Protein AF-0000000082402291 (afdb_homodimer)

Secondary structure (DSSP, 8-state):
----------EEEE---GGGHHHHHHHHT-HHHHTTSSSPPP-SHHHHHHHIIIIITTSSSEEEEEETTEEEEEEEEEE--GGGTTEEEEEEEE-GGGTTTTHHHHHHHHHHHHHHHH-TT--EEEEEEETT-HHHHHHHHHTTPEEEEEEEEEEEETTEEEEEEEEEEE------/----------EEEE---GGGHHHHHHHHT-HHHHTTSSSPPP-SHHHHHHHIIIIITTSSSEEEEEETTEEEEEEEEEE--GGGTTEEEEEEEE-GGGTTTTHHHHHHHHHHHHHHHH-TT--EEEEEEETT-HHHHHHHHHTTPEEEEEEEEEEEETTEEEEEEEEEEE------

Nearest PDB structures (foldseek):
  5jtf-assembly1_B  TM=7.195E-01  e=1.108E-10  Pseudomonas putida KT2440
  2vi7-assembly2_C  TM=7.851E-01  e=1.497E-09  Pseudomonas aeruginosa
  5wph-assembly1_A  TM=6.638E-01  e=1.500E-10  Pseudomonas putida KT2440
  5t7e-assembly1_C-2  TM=6.593E-01  e=5.349E-10  Streptomyces hygroscopicus
  3dr8-assembly1_B  TM=7.066E-01  e=3.096E-09  unclassified

InterPro domains:
  IPR000182 GNAT domain [PF13302] (12-146)
  IPR000182 GNAT domain [PS51186] (11-168)
  IPR016181 Acyl-CoA N-acyltransferase [SSF55729] (10-169)

pLDDT: mean 91.11, std 13.96, range [20.31, 98.56]

Structure (mmCIF, N/CA/C/O backbone):
data_AF-0000000082402291-model_v1
#
loop_
_entity.id
_entity.type
_entity.pdbx_description
1 polymer 'N-acetyltransferase domain-containing protein'
#
loop_
_atom_site.group_PDB
_atom_site.id
_atom_site.type_symbol
_atom_site.label_atom_id
_atom_site.label_alt_id
_atom_site.label_comp_id
_atom_site.label_asym_id
_atom_site.label_entity_id
_atom_site.label_seq_id
_atom_site.pdbx_PDB_ins_code
_atom_site.Cartn_x
_atom_site.Cartn_y
_atom_site.Cartn_z
_atom_site.occupancy
_atom_site.B_iso_or_equiv
_atom_site.auth_seq_id
_atom_site.auth_comp_id
_atom_site.auth_asym_id
_atom_site.auth_atom_id
_atom_site.pdbx_PDB_model_num
ATOM 1 N N . MET A 1 1 ? -13.695 -22.203 -38.75 1 35.5 1 MET A N 1
ATOM 2 C CA . MET A 1 1 ? -13.875 -23.094 -37.594 1 35.5 1 MET A CA 1
ATOM 3 C C . MET A 1 1 ? -13.555 -22.375 -36.312 1 35.5 1 MET A C 1
ATOM 5 O O . MET A 1 1 ? -12.43 -21.922 -36.094 1 35.5 1 MET A O 1
ATOM 9 N N . GLU A 1 2 ? -14.367 -21.562 -35.656 1 34.94 2 GLU A N 1
ATOM 10 C CA . GLU A 1 2 ? -14.211 -20.641 -34.531 1 34.94 2 GLU A CA 1
ATOM 11 C C . GLU A 1 2 ? -13.633 -21.375 -33.312 1 34.94 2 GLU A C 1
ATOM 13 O O . GLU A 1 2 ? -14.156 -22.391 -32.875 1 34.94 2 GLU A O 1
ATOM 18 N N . GLU A 1 3 ? -12.336 -21.547 -33.281 1 40.62 3 GLU A N 1
ATOM 19 C CA . GLU A 1 3 ? -11.672 -22.344 -32.25 1 40.62 3 GLU A CA 1
ATOM 20 C C . GLU A 1 3 ? -12.367 -22.219 -30.922 1 40.62 3 GLU A C 1
ATOM 22 O O . GLU A 1 3 ? -12.734 -21.109 -30.5 1 40.62 3 GLU A O 1
ATOM 27 N N . GLU A 1 4 ? -13.234 -23.047 -30.594 1 44.19 4 GLU A N 1
ATOM 28 C CA . GLU A 1 4 ? -13.961 -23.141 -29.328 1 44.19 4 GLU A CA 1
ATOM 29 C C . GLU A 1 4 ? -13.07 -22.766 -28.156 1 44.19 4 GLU A C 1
ATOM 31 O O . GLU A 1 4 ? -11.938 -23.234 -28.047 1 44.19 4 GLU A O 1
ATOM 36 N N . PRO A 1 5 ? -13.203 -21.547 -27.594 1 49.78 5 PRO A N 1
ATOM 37 C CA . PRO A 1 5 ? -12.352 -21.172 -26.469 1 49.78 5 PRO A CA 1
ATOM 38 C C . PRO A 1 5 ? -12.102 -22.328 -25.5 1 49.78 5 PRO A C 1
ATOM 40 O O . PRO A 1 5 ? -12.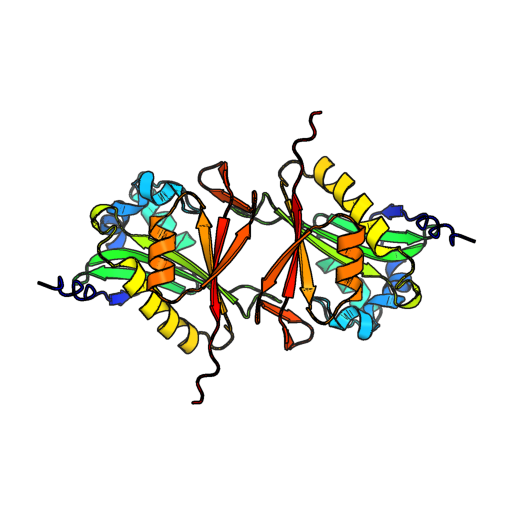93 -23.234 -25.391 1 49.78 5 PRO A O 1
ATOM 43 N N . ASN A 1 6 ? -10.961 -22.953 -25.469 1 53.53 6 ASN A N 1
ATOM 44 C CA . ASN A 1 6 ? -10.586 -24.016 -24.531 1 53.53 6 ASN A CA 1
ATOM 45 C C . ASN A 1 6 ? -11.297 -23.859 -23.203 1 53.53 6 ASN A C 1
ATOM 47 O O . ASN A 1 6 ? -11.383 -22.766 -22.656 1 53.53 6 ASN A O 1
ATOM 51 N N . PRO A 1 7 ? -12.234 -24.781 -22.906 1 59.44 7 PRO A N 1
ATOM 52 C CA . PRO A 1 7 ? -12.93 -24.719 -21.609 1 59.44 7 PRO A CA 1
ATOM 53 C C . PRO A 1 7 ? -11.984 -24.422 -20.453 1 59.44 7 PRO A C 1
ATOM 55 O O . PRO A 1 7 ? -10.812 -24.781 -20.5 1 59.44 7 PRO A O 1
ATOM 58 N N . PRO A 1 8 ? -12.344 -23.516 -19.578 1 64.94 8 PRO A N 1
ATOM 59 C CA . PRO A 1 8 ? -11.5 -23.234 -18.422 1 64.94 8 PRO A CA 1
ATOM 60 C C . PRO A 1 8 ? -11.133 -24.484 -17.625 1 64.94 8 PRO A C 1
ATOM 62 O O . PRO A 1 8 ? -11.93 -25.438 -17.562 1 64.94 8 PRO A O 1
ATOM 65 N N . PRO A 1 9 ? -9.805 -24.688 -17.406 1 75.75 9 PRO A N 1
ATOM 66 C CA . PRO A 1 9 ? -9.375 -25.844 -16.625 1 75.75 9 PRO A CA 1
ATOM 67 C C . PRO A 1 9 ? -10.164 -26 -15.32 1 75.75 9 PRO A C 1
ATOM 69 O O . PRO A 1 9 ? -10.609 -25.016 -14.742 1 75.75 9 PRO A O 1
ATOM 72 N N . SER A 1 10 ? -10.547 -27.188 -14.992 1 89.44 10 SER A N 1
ATOM 73 C CA . SER A 1 10 ? -11.211 -27.484 -13.727 1 89.44 10 SER A CA 1
ATOM 74 C C . SER A 1 10 ? -10.242 -27.391 -12.555 1 89.44 10 SER A C 1
ATOM 76 O O . SER A 1 10 ? -9.5 -28.328 -12.281 1 89.44 10 SER A O 1
ATOM 78 N N . ILE A 1 11 ? -10.211 -26.234 -11.977 1 93.88 11 ILE A N 1
ATOM 79 C CA . ILE A 1 11 ? -9.281 -26.047 -10.867 1 93.88 11 ILE A CA 1
ATOM 80 C C . ILE A 1 11 ? -10.047 -26.016 -9.547 1 93.88 11 ILE A C 1
ATOM 82 O O . ILE A 1 11 ? -11.266 -25.844 -9.539 1 93.88 11 ILE A O 1
ATOM 86 N N . SER A 1 12 ? -9.398 -26.344 -8.477 1 97.06 12 SER A N 1
ATOM 87 C CA . SER A 1 12 ? -9.906 -26.172 -7.125 1 97.06 12 SER A CA 1
ATOM 88 C C . SER A 1 12 ? -8.906 -25.438 -6.246 1 97.06 12 SER A C 1
ATOM 90 O O . SER A 1 12 ? -7.715 -25.406 -6.547 1 97.06 12 SER A O 1
ATOM 92 N N . LEU A 1 13 ? -9.422 -24.797 -5.254 1 97.62 13 LEU A N 1
ATOM 93 C CA . LEU A 1 13 ? -8.609 -24.078 -4.281 1 97.62 13 LEU A CA 1
ATOM 94 C C . LEU A 1 13 ? -8.734 -24.703 -2.895 1 97.62 13 LEU A C 1
ATOM 96 O O . LEU A 1 13 ? -9.852 -24.984 -2.438 1 97.62 13 LEU A O 1
ATOM 100 N N . ARG A 1 14 ? -7.641 -24.906 -2.277 1 97.5 14 ARG A N 1
ATOM 101 C CA . ARG A 1 14 ? -7.664 -25.422 -0.912 1 97.5 14 ARG A CA 1
ATOM 102 C C . ARG A 1 14 ? -6.449 -24.938 -0.125 1 97.5 14 ARG A C 1
ATOM 104 O O . ARG A 1 14 ? -5.5 -24.406 -0.703 1 97.5 14 ARG A O 1
ATOM 111 N N . ARG A 1 15 ? -6.527 -25.156 1.188 1 97.25 15 ARG A N 1
ATOM 112 C CA . ARG A 1 15 ? -5.379 -24.812 2.023 1 97.25 15 ARG A CA 1
ATOM 113 C C . ARG A 1 15 ? -4.207 -25.75 1.748 1 97.25 15 ARG A C 1
ATOM 115 O O . ARG A 1 15 ? -4.402 -26.906 1.35 1 97.25 15 ARG A O 1
ATOM 122 N N . PHE A 1 16 ? -3.023 -25.234 1.962 1 98.19 16 PHE A N 1
ATOM 123 C CA . PHE A 1 16 ? -1.83 -26.062 1.832 1 98.19 16 PHE A CA 1
ATOM 124 C C . PHE A 1 16 ? -1.701 -27.016 3.014 1 98.19 16 PHE A C 1
ATOM 126 O O . PHE A 1 16 ? -2.172 -26.719 4.113 1 98.19 16 PHE A O 1
ATOM 133 N N . GLU A 1 17 ? -1.125 -28.109 2.752 1 97.31 17 GLU A N 1
ATOM 134 C CA . GLU A 1 17 ? -0.707 -29.062 3.77 1 97.31 17 GLU A CA 1
ATOM 135 C C . GLU A 1 17 ? 0.794 -29.328 3.695 1 97.31 17 GLU A C 1
ATOM 137 O O . GLU A 1 17 ? 1.436 -29.016 2.689 1 97.31 17 GLU A O 1
ATOM 142 N N . LEU A 1 18 ? 1.325 -29.891 4.777 1 96.5 18 LEU A N 1
ATOM 143 C CA . LEU A 1 18 ? 2.754 -30.172 4.816 1 96.5 18 LEU A CA 1
ATOM 144 C C . LEU A 1 18 ? 3.152 -31.109 3.678 1 96.5 18 LEU A C 1
ATOM 146 O O . LEU A 1 18 ? 4.254 -30.984 3.131 1 96.5 18 LEU A O 1
ATOM 150 N N . SER A 1 19 ? 2.268 -31.938 3.279 1 96.31 19 SER A N 1
ATOM 151 C CA . SER A 1 19 ? 2.551 -32.938 2.248 1 96.31 19 SER A CA 1
ATOM 152 C C . SER A 1 19 ? 2.66 -32.281 0.871 1 96.31 19 SER A C 1
ATOM 154 O O . SER A 1 19 ? 3.117 -32.906 -0.084 1 96.31 19 SER A O 1
ATOM 156 N N . ASP A 1 20 ? 2.338 -31 0.73 1 97.69 20 ASP A N 1
ATOM 157 C CA . ASP A 1 20 ? 2.336 -30.312 -0.559 1 97.69 20 ASP A CA 1
ATOM 158 C C . ASP A 1 20 ? 3.73 -29.797 -0.912 1 97.69 20 ASP A C 1
ATOM 160 O O . ASP A 1 20 ? 3.949 -29.297 -2.014 1 97.69 20 ASP A O 1
ATOM 164 N N . VAL A 1 21 ? 4.691 -29.969 0.001 1 97.06 21 VAL A N 1
ATOM 165 C CA . VAL A 1 21 ? 5.988 -29.312 -0.122 1 97.06 21 VAL A CA 1
ATOM 166 C C . VAL A 1 21 ? 6.691 -29.797 -1.392 1 97.06 21 VAL A C 1
ATOM 168 O O . VAL A 1 21 ? 7.312 -29 -2.102 1 97.06 21 VAL A O 1
ATOM 171 N N . ASP A 1 22 ? 6.594 -31.047 -1.721 1 96.31 22 ASP A N 1
ATOM 172 C CA . ASP A 1 22 ? 7.277 -31.578 -2.9 1 96.31 22 ASP A CA 1
ATOM 173 C C . ASP A 1 22 ? 6.668 -31.016 -4.184 1 96.31 22 ASP A C 1
ATOM 175 O O . ASP A 1 22 ? 7.391 -30.656 -5.117 1 96.31 22 ASP A O 1
ATOM 179 N N . ASP A 1 23 ? 5.371 -30.969 -4.246 1 96.69 23 ASP A N 1
ATOM 180 C CA . ASP A 1 23 ? 4.699 -30.391 -5.406 1 96.69 23 ASP A CA 1
ATOM 181 C C . ASP A 1 23 ? 5.039 -28.906 -5.551 1 96.69 23 ASP A C 1
ATOM 183 O O . ASP A 1 23 ? 5.238 -28.422 -6.66 1 96.69 23 ASP A O 1
ATOM 187 N N . MET A 1 24 ? 5.145 -28.234 -4.445 1 96.81 24 MET A N 1
ATOM 188 C CA . MET A 1 24 ? 5.43 -26.797 -4.426 1 96.81 24 MET A CA 1
ATOM 189 C C . MET A 1 24 ? 6.785 -26.516 -5.059 1 96.81 24 MET A C 1
ATOM 191 O O . MET A 1 24 ? 6.984 -25.438 -5.645 1 96.81 24 MET A O 1
ATOM 195 N N . MET A 1 25 ? 7.688 -27.453 -4.941 1 96.94 25 MET A N 1
ATOM 196 C CA . MET A 1 25 ? 9.047 -27.234 -5.418 1 96.94 25 MET A CA 1
ATOM 197 C C . MET A 1 25 ? 9.062 -26.953 -6.918 1 96.94 25 MET A C 1
ATOM 199 O O . MET A 1 25 ? 9.977 -26.297 -7.426 1 96.94 25 MET A O 1
ATOM 203 N N . GLU A 1 26 ? 8.062 -27.422 -7.602 1 96.06 26 GLU A N 1
ATOM 204 C CA . GLU A 1 26 ? 7.992 -27.25 -9.047 1 96.06 26 GLU A CA 1
ATOM 205 C C . GLU A 1 26 ? 8.008 -25.766 -9.422 1 96.06 26 GLU A C 1
ATOM 207 O O . GLU A 1 26 ? 8.594 -25.391 -10.445 1 96.06 26 GLU A O 1
ATOM 212 N N . TRP A 1 27 ? 7.441 -24.938 -8.594 1 96.75 27 TRP A N 1
ATOM 213 C CA . TRP A 1 27 ? 7.414 -23.531 -9 1 96.75 27 TRP A CA 1
ATOM 214 C C . TRP A 1 27 ? 8.273 -22.688 -8.07 1 96.75 27 TRP A C 1
ATOM 216 O O . TRP A 1 27 ? 8.859 -21.688 -8.492 1 96.75 27 TRP A O 1
ATOM 226 N N . VAL A 1 28 ? 8.469 -23.031 -6.781 1 96.56 28 VAL A N 1
ATOM 227 C CA . VAL A 1 28 ? 9.18 -22.156 -5.852 1 96.56 28 VAL A CA 1
ATOM 228 C C . VAL A 1 28 ? 10.68 -22.188 -6.152 1 96.56 28 VAL A C 1
ATOM 230 O O . VAL A 1 28 ? 11.414 -21.266 -5.801 1 96.56 28 VAL A O 1
ATOM 233 N N . SER A 1 29 ? 11.117 -23.281 -6.852 1 96.19 29 SER A N 1
ATOM 234 C CA . SER A 1 29 ? 12.539 -23.422 -7.16 1 96.19 29 SER A CA 1
ATOM 235 C C . SER A 1 29 ? 12.852 -22.906 -8.562 1 96.19 29 SER A C 1
ATOM 237 O O . SER A 1 29 ? 14 -22.938 -9 1 96.19 29 SER A O 1
ATOM 239 N N . ASP A 1 30 ? 11.922 -22.453 -9.289 1 96.25 30 ASP A N 1
ATOM 240 C CA . ASP A 1 30 ? 12.094 -21.938 -10.641 1 96.25 30 ASP A CA 1
ATOM 241 C C . ASP A 1 30 ? 12.289 -20.422 -10.633 1 96.25 30 ASP A C 1
ATOM 243 O O . ASP A 1 30 ? 11.344 -19.672 -10.375 1 96.25 30 ASP A O 1
ATOM 247 N N . ALA A 1 31 ? 13.422 -19.969 -11.023 1 95.12 31 ALA A N 1
ATOM 248 C CA . ALA A 1 31 ? 13.781 -18.562 -10.992 1 95.12 31 ALA A CA 1
ATOM 249 C C . ALA A 1 31 ? 12.93 -17.766 -11.977 1 95.12 31 ALA A C 1
ATOM 251 O O . ALA A 1 31 ? 12.75 -16.547 -11.812 1 95.12 31 ALA A O 1
ATOM 252 N N . ARG A 1 32 ? 12.422 -18.375 -12.945 1 94.06 32 ARG A N 1
ATOM 253 C CA . ARG A 1 32 ? 11.555 -17.688 -13.898 1 94.06 32 ARG A CA 1
ATOM 254 C C . ARG A 1 32 ? 10.211 -17.344 -13.266 1 94.06 32 ARG A C 1
ATOM 256 O O . ARG A 1 32 ? 9.562 -16.375 -13.664 1 94.06 32 ARG A O 1
ATOM 263 N N . VAL A 1 33 ? 9.812 -18.172 -12.312 1 93.75 33 VAL A N 1
ATOM 264 C CA . VAL A 1 33 ? 8.57 -17.906 -11.594 1 93.75 33 VAL A CA 1
ATOM 265 C C . VAL A 1 33 ? 8.812 -16.828 -10.531 1 93.75 33 VAL A C 1
ATOM 267 O O . VAL A 1 33 ? 8.062 -15.859 -10.438 1 93.75 33 VAL A O 1
ATOM 270 N N . SER A 1 34 ? 9.906 -16.938 -9.773 1 93.69 34 SER A N 1
ATOM 271 C CA . SER A 1 34 ? 10.172 -16.047 -8.641 1 93.69 34 SER A CA 1
ATOM 272 C C . SER A 1 34 ? 10.633 -14.672 -9.102 1 93.69 34 SER A C 1
ATOM 274 O O . SER A 1 34 ? 10.625 -13.719 -8.328 1 93.69 34 SER A O 1
ATOM 276 N N . ARG A 1 35 ? 10.992 -14.508 -10.375 1 92.12 35 ARG A N 1
ATOM 277 C CA . ARG A 1 35 ? 11.5 -13.258 -10.938 1 92.12 35 ARG A CA 1
ATOM 278 C C . ARG A 1 35 ? 10.531 -12.102 -10.672 1 92.12 35 ARG A C 1
ATOM 280 O O . ARG A 1 35 ? 10.961 -10.977 -10.414 1 92.12 35 ARG A O 1
ATOM 287 N N . PHE A 1 36 ? 9.273 -12.406 -10.68 1 90.25 36 PHE A N 1
ATOM 288 C CA . PHE A 1 36 ? 8.273 -11.352 -10.539 1 90.25 36 PHE A CA 1
ATOM 289 C C . PHE A 1 36 ? 7.52 -11.484 -9.227 1 90.25 36 PHE A C 1
ATOM 291 O O . PHE A 1 36 ? 6.43 -10.938 -9.07 1 90.25 36 PHE A O 1
ATOM 298 N N . MET A 1 37 ? 8.109 -12.219 -8.359 1 92.25 37 MET A N 1
ATOM 299 C CA . MET A 1 37 ? 7.504 -12.414 -7.043 1 92.25 37 MET A CA 1
ATOM 300 C C . MET A 1 37 ? 8.266 -11.633 -5.977 1 92.25 37 MET A C 1
ATOM 302 O O . MET A 1 37 ? 9.383 -11.164 -6.223 1 92.25 37 MET A O 1
ATOM 306 N N . THR A 1 38 ? 7.66 -11.492 -4.828 1 91.06 38 THR A N 1
ATOM 307 C CA . THR A 1 38 ? 8.289 -10.773 -3.725 1 91.06 38 THR A CA 1
ATOM 308 C C . THR A 1 38 ? 9.172 -11.711 -2.906 1 91.06 38 THR A C 1
ATOM 310 O O . THR A 1 38 ? 9.898 -11.266 -2.01 1 91.06 38 THR A O 1
ATOM 313 N N . TRP A 1 39 ? 9.133 -13.031 -3.158 1 90.94 39 TRP A N 1
ATOM 314 C CA . TRP A 1 39 ? 9.992 -14.008 -2.496 1 90.94 39 TRP A CA 1
ATOM 315 C C . TRP A 1 39 ? 11.125 -14.453 -3.418 1 90.94 39 TRP A C 1
ATOM 317 O O . TRP A 1 39 ? 11.008 -14.367 -4.641 1 90.94 39 TRP A O 1
ATOM 327 N N . GLU A 1 40 ? 12.102 -14.938 -2.791 1 91.62 40 GLU A N 1
ATOM 328 C CA . GLU A 1 40 ? 13.258 -15.422 -3.539 1 91.62 40 GLU A CA 1
ATOM 329 C C . GLU A 1 40 ? 13.117 -16.891 -3.893 1 91.62 40 GLU A C 1
ATOM 331 O O . GLU A 1 40 ? 12.344 -17.625 -3.26 1 91.62 40 GLU A O 1
ATOM 336 N N . THR A 1 41 ? 13.922 -17.219 -4.883 1 95.62 41 THR A N 1
ATOM 337 C CA . THR A 1 41 ? 13.922 -18.625 -5.301 1 95.62 41 THR A CA 1
ATOM 338 C C . THR A 1 41 ? 14.359 -19.531 -4.156 1 95.62 41 THR A C 1
ATOM 340 O O . THR A 1 41 ? 15.328 -19.234 -3.453 1 95.62 41 THR A O 1
ATOM 343 N N . ILE A 1 42 ? 13.602 -20.562 -3.99 1 95.44 42 ILE A N 1
ATOM 344 C CA . ILE A 1 42 ? 13.883 -21.531 -2.939 1 95.44 42 ILE A CA 1
ATOM 345 C C . ILE A 1 42 ? 14.594 -22.734 -3.533 1 95.44 42 ILE A C 1
ATOM 347 O O . ILE A 1 42 ? 14.102 -23.344 -4.488 1 95.44 42 ILE A O 1
ATOM 351 N N . HIS A 1 43 ? 15.641 -23.125 -2.918 1 94.69 43 HIS A N 1
ATOM 352 C CA . HIS A 1 43 ? 16.484 -24.109 -3.592 1 94.69 43 HIS A CA 1
ATOM 353 C C . HIS A 1 43 ? 16.5 -25.438 -2.844 1 94.69 43 HIS A C 1
ATOM 355 O O . HIS A 1 43 ? 17.141 -26.391 -3.281 1 94.69 43 HIS A O 1
ATOM 361 N N . SER A 1 44 ? 15.859 -25.547 -1.692 1 96.94 44 SER A N 1
ATOM 362 C CA . SER A 1 44 ? 15.859 -26.797 -0.946 1 96.94 44 SER A CA 1
ATOM 363 C C . SER A 1 44 ? 14.477 -27.094 -0.374 1 96.94 44 SER A C 1
ATOM 365 O O . SER A 1 44 ? 13.68 -26.172 -0.147 1 96.94 44 SER A O 1
ATOM 367 N N . ARG A 1 45 ? 14.305 -28.328 -0.127 1 96.31 45 ARG A N 1
ATOM 368 C CA . ARG A 1 45 ? 13.047 -28.766 0.479 1 96.31 45 ARG A CA 1
ATOM 369 C C . ARG A 1 45 ? 12.891 -28.188 1.881 1 96.31 45 ARG A C 1
ATOM 371 O O . ARG A 1 45 ? 11.781 -27.828 2.281 1 96.31 45 ARG A O 1
ATOM 378 N N . GLU A 1 46 ? 13.938 -28.109 2.574 1 96.88 46 GLU A N 1
ATOM 379 C CA . GLU A 1 46 ? 13.93 -27.562 3.928 1 96.88 46 GLU A CA 1
ATOM 380 C C . GLU A 1 46 ? 13.5 -26.094 3.924 1 96.88 46 GLU A C 1
ATOM 382 O O . GLU A 1 46 ? 12.703 -25.688 4.762 1 96.88 46 GLU A O 1
ATOM 387 N N . GLU A 1 47 ? 14.008 -25.422 2.996 1 96.75 47 GLU A N 1
ATOM 388 C CA . GLU A 1 47 ? 13.633 -24.016 2.857 1 96.75 47 GLU A CA 1
ATOM 389 C C . GLU A 1 47 ? 12.156 -23.875 2.486 1 96.75 47 GLU A C 1
ATOM 391 O O . GLU A 1 47 ? 11.477 -22.969 2.963 1 96.75 47 GLU A O 1
ATOM 396 N N . ALA A 1 48 ? 11.727 -24.75 1.688 1 96.81 48 ALA A N 1
ATOM 397 C CA . ALA A 1 48 ? 10.328 -24.75 1.284 1 96.81 48 ALA A CA 1
ATOM 398 C C . ALA A 1 48 ? 9.414 -25.047 2.471 1 96.81 48 ALA A C 1
ATOM 400 O O . ALA A 1 48 ? 8.367 -24.406 2.627 1 96.81 48 ALA A O 1
ATOM 401 N N . LEU A 1 49 ? 9.836 -25.984 3.262 1 96.94 49 LEU A N 1
ATOM 402 C CA . LEU A 1 49 ? 9.078 -26.312 4.465 1 96.94 49 LEU A CA 1
ATOM 403 C C . LEU A 1 49 ? 9.023 -25.125 5.414 1 96.94 49 LEU A C 1
ATOM 405 O O . LEU A 1 49 ? 7.973 -24.812 5.98 1 96.94 49 LEU A O 1
ATOM 409 N N . ASP A 1 50 ? 10.094 -24.516 5.547 1 96.5 50 ASP A N 1
ATOM 410 C CA . ASP A 1 50 ? 10.156 -23.328 6.387 1 96.5 50 ASP A CA 1
ATOM 411 C C . ASP A 1 50 ? 9.219 -22.234 5.863 1 96.5 50 ASP A C 1
ATOM 413 O O . ASP A 1 50 ? 8.531 -21.578 6.641 1 96.5 50 ASP A O 1
ATOM 417 N N . TYR A 1 51 ? 9.25 -22.062 4.613 1 96.25 51 TYR A N 1
ATOM 418 C CA . TYR A 1 51 ? 8.375 -21.078 3.988 1 96.25 51 TYR A CA 1
ATOM 419 C C . TYR A 1 51 ? 6.91 -21.406 4.246 1 96.25 51 TYR A C 1
ATOM 421 O O . TYR A 1 51 ? 6.117 -20.516 4.562 1 96.25 51 TYR A O 1
ATOM 429 N N . LEU A 1 52 ? 6.582 -22.641 4.121 1 96.81 52 LEU A N 1
ATOM 430 C CA . LEU A 1 52 ? 5.227 -23.109 4.387 1 96.81 52 LEU A CA 1
ATOM 431 C C . LEU A 1 52 ? 4.805 -22.781 5.812 1 96.81 52 LEU A C 1
ATOM 433 O O . LEU A 1 52 ? 3.74 -22.188 6.023 1 96.81 52 LEU A O 1
ATOM 437 N N . VAL A 1 53 ? 5.637 -23 6.719 1 96.44 53 VAL A N 1
ATOM 438 C CA . VAL A 1 53 ? 5.309 -22.906 8.133 1 96.44 53 VAL A CA 1
ATOM 439 C C . VAL A 1 53 ? 5.332 -21.438 8.578 1 96.44 53 VAL A C 1
ATOM 441 O O . VAL A 1 53 ? 4.488 -21.016 9.367 1 96.44 53 VAL A O 1
ATOM 444 N N . THR A 1 54 ? 6.238 -20.672 8.008 1 96.25 54 THR A N 1
ATOM 445 C CA . THR A 1 54 ? 6.453 -19.328 8.539 1 96.25 54 THR A CA 1
ATOM 446 C C . THR A 1 54 ? 5.68 -18.297 7.73 1 96.25 54 THR A C 1
ATOM 448 O O . THR A 1 54 ? 5.418 -17.188 8.211 1 96.25 54 THR A O 1
ATOM 451 N N . THR A 1 55 ? 5.332 -18.656 6.559 1 95.94 55 THR A N 1
ATOM 452 C CA . THR A 1 55 ? 4.742 -17.641 5.688 1 95.94 55 THR A CA 1
ATOM 453 C C . THR A 1 55 ? 3.342 -18.062 5.246 1 95.94 55 THR A C 1
ATOM 455 O O . THR A 1 55 ? 2.377 -17.312 5.438 1 95.94 55 THR A O 1
ATOM 458 N N . ILE A 1 56 ? 3.191 -19.266 4.754 1 97.19 56 ILE A N 1
ATOM 459 C CA . ILE A 1 56 ? 1.934 -19.688 4.145 1 97.19 56 ILE A CA 1
ATOM 460 C C . ILE A 1 56 ? 0.906 -19.984 5.234 1 97.19 56 ILE A C 1
ATOM 462 O O . ILE A 1 56 ? -0.208 -19.453 5.207 1 97.19 56 ILE A O 1
ATOM 466 N N . PHE A 1 57 ? 1.245 -20.734 6.215 1 97.38 57 PHE A N 1
ATOM 467 C CA . PHE A 1 57 ? 0.295 -21.172 7.23 1 97.38 57 PHE A CA 1
ATOM 468 C C . PHE A 1 57 ? -0.215 -19.984 8.039 1 97.38 57 PHE A C 1
ATOM 470 O O . PHE A 1 57 ? -1.412 -19.891 8.312 1 97.38 57 PHE A O 1
ATOM 477 N N . PRO A 1 58 ? 0.635 -19.062 8.391 1 97.19 58 PRO A N 1
ATOM 478 C CA . PRO A 1 58 ? 0.134 -17.922 9.164 1 97.19 58 PRO A CA 1
ATOM 479 C C . PRO A 1 58 ? -0.588 -16.891 8.305 1 97.19 58 PRO A C 1
ATOM 481 O O . PRO A 1 58 ? -1.234 -15.984 8.836 1 97.19 58 PRO A O 1
ATOM 484 N N . HIS A 1 59 ? -0.471 -17 7.051 1 96.5 59 HIS A N 1
ATOM 485 C CA . HIS A 1 59 ? -1.096 -16.031 6.156 1 96.5 59 HIS A CA 1
ATOM 486 C C . HIS A 1 59 ? -2.615 -16.078 6.266 1 96.5 59 HIS A C 1
ATOM 488 O O . HIS A 1 59 ? -3.203 -17.172 6.332 1 96.5 59 HIS A O 1
ATOM 494 N N . PRO A 1 60 ? -3.273 -14.984 6.254 1 94.62 60 PRO A N 1
ATOM 495 C CA . PRO A 1 60 ? -4.719 -14.969 6.488 1 94.62 60 PRO A CA 1
ATOM 496 C C . PRO A 1 60 ? -5.508 -15.641 5.367 1 94.62 60 PRO A C 1
ATOM 498 O O . PRO A 1 60 ? -6.594 -16.172 5.602 1 94.62 60 PRO A O 1
ATOM 501 N N . TRP A 1 61 ? -5.02 -15.617 4.16 1 97.56 61 TRP A N 1
ATOM 502 C CA . TRP A 1 61 ? -5.719 -16.219 3.027 1 97.56 61 TRP A CA 1
ATOM 503 C C . TRP A 1 61 ? -4.73 -16.672 1.957 1 97.56 61 TRP A C 1
ATOM 505 O O . TRP A 1 61 ? -4.355 -15.891 1.081 1 97.56 61 TRP A O 1
ATOM 515 N N . TYR A 1 62 ? -4.309 -17.859 2.01 1 98.19 62 TYR A N 1
ATOM 516 C CA . TYR A 1 62 ? -3.346 -18.5 1.115 1 98.19 62 TYR A CA 1
ATOM 517 C C . TYR A 1 62 ? -3.828 -19.875 0.688 1 98.19 62 TYR A C 1
ATOM 519 O O . TYR A 1 62 ? -4.074 -20.734 1.531 1 98.19 62 TYR A O 1
ATOM 527 N N . ARG A 1 63 ? -3.951 -20.062 -0.663 1 98.19 63 ARG A N 1
ATOM 528 C CA . ARG A 1 63 ? -4.52 -21.328 -1.142 1 98.19 63 ARG A CA 1
ATOM 529 C C . ARG A 1 63 ? -3.645 -21.938 -2.23 1 98.19 63 ARG A C 1
ATOM 531 O O . ARG A 1 63 ? -2.982 -21.219 -2.982 1 98.19 63 ARG A O 1
ATOM 538 N N . ALA A 1 64 ? -3.711 -23.234 -2.289 1 98.56 64 ALA A N 1
ATOM 539 C CA . ALA A 1 64 ? -3.131 -23.969 -3.4 1 98.56 64 ALA A CA 1
ATOM 540 C C . ALA A 1 64 ? -4.098 -24.047 -4.578 1 98.56 64 ALA A C 1
ATOM 542 O O . ALA A 1 64 ? -5.289 -24.312 -4.398 1 98.56 64 ALA A O 1
ATOM 543 N N . ILE A 1 65 ? -3.621 -23.719 -5.703 1 98.38 65 ILE A N 1
ATOM 544 C CA . ILE A 1 65 ? -4.352 -24 -6.934 1 98.38 65 ILE A CA 1
ATOM 545 C C . ILE A 1 65 ? -4.113 -25.453 -7.348 1 98.38 65 ILE A C 1
ATOM 547 O O . ILE A 1 65 ? -2.982 -25.844 -7.637 1 98.38 65 ILE A O 1
ATOM 551 N N . CYS A 1 66 ? -5.238 -26.203 -7.488 1 97.94 66 CYS A N 1
ATOM 552 C CA . CYS A 1 66 ? -5.07 -27.625 -7.723 1 97.94 66 CYS A CA 1
ATOM 553 C C . CYS A 1 66 ? -5.719 -28.047 -9.039 1 97.94 66 CYS A C 1
ATOM 555 O O . CYS A 1 66 ? -6.801 -27.578 -9.375 1 97.94 66 CYS A O 1
ATOM 557 N N . LEU A 1 67 ? -5.012 -28.797 -9.742 1 95.75 67 LEU A N 1
ATOM 558 C CA . LEU A 1 67 ? -5.535 -29.578 -10.859 1 95.75 67 LEU A CA 1
ATOM 559 C C . LEU A 1 67 ? -5.602 -31.062 -10.508 1 95.75 67 LEU A C 1
ATOM 561 O O . LEU A 1 67 ? -4.574 -31.688 -10.219 1 95.75 67 LEU A O 1
ATOM 565 N N . GLY A 1 68 ? -6.746 -31.656 -10.461 1 92.12 68 GLY A N 1
ATOM 566 C CA . GLY A 1 68 ? -6.887 -33.062 -10.047 1 92.12 68 GLY A CA 1
ATOM 567 C C . GLY A 1 68 ? -6.379 -33.312 -8.641 1 92.12 68 GLY A C 1
ATOM 568 O O . GLY A 1 68 ? -5.703 -34.312 -8.391 1 92.12 68 GLY A O 1
ATOM 569 N N . GLY A 1 69 ? -6.5 -32.312 -7.77 1 92.62 69 GLY A N 1
ATOM 570 C CA . GLY A 1 69 ? -6.113 -32.438 -6.375 1 92.62 69 GLY A CA 1
ATOM 571 C C . GLY A 1 69 ? -4.648 -32.125 -6.129 1 92.62 69 GLY A C 1
ATOM 572 O O . GLY A 1 69 ? -4.234 -31.922 -4.984 1 92.62 69 GLY A O 1
ATOM 573 N N . LYS A 1 70 ? -3.877 -31.984 -7.199 1 95.69 70 LYS A N 1
ATOM 574 C CA . LYS A 1 70 ? -2.451 -31.703 -7.074 1 95.69 70 LYS A CA 1
ATOM 575 C C . LYS A 1 70 ? -2.184 -30.203 -7.145 1 95.69 70 LYS A C 1
ATOM 577 O O . LYS A 1 70 ? -2.627 -29.531 -8.078 1 95.69 70 LYS A O 1
ATOM 582 N N . PRO A 1 71 ? -1.438 -29.75 -6.18 1 98.06 71 PRO A N 1
ATOM 583 C CA . PRO A 1 71 ? -1.084 -28.328 -6.25 1 98.06 71 PRO A CA 1
ATOM 584 C C . PRO A 1 71 ? -0.182 -28 -7.441 1 98.06 71 PRO A C 1
ATOM 586 O O . PRO A 1 71 ? 0.817 -28.688 -7.668 1 98.06 71 PRO A O 1
ATOM 589 N N . VAL A 1 72 ? -0.54 -27.016 -8.195 1 97.69 72 VAL A N 1
ATOM 590 C CA . VAL A 1 72 ? 0.258 -26.625 -9.352 1 97.69 72 VAL A CA 1
ATOM 591 C C . VAL A 1 72 ? 0.659 -25.156 -9.234 1 97.69 72 VAL A C 1
ATOM 593 O O . VAL A 1 72 ? 1.389 -24.625 -10.078 1 97.69 72 VAL A O 1
ATOM 596 N N . GLY A 1 73 ? 0.155 -24.469 -8.18 1 98 73 GLY A N 1
ATOM 597 C CA . GLY A 1 73 ? 0.44 -23.062 -7.938 1 98 73 GLY A CA 1
ATOM 598 C C . GLY A 1 73 ? -0.153 -22.547 -6.641 1 98 73 GLY A C 1
ATOM 599 O O . GLY A 1 73 ? -0.533 -23.344 -5.77 1 98 73 GLY A O 1
ATOM 600 N N . PHE A 1 74 ? -0.126 -21.281 -6.5 1 98.38 74 PHE A N 1
ATOM 601 C CA . PHE A 1 74 ? -0.643 -20.641 -5.289 1 98.38 74 PHE A CA 1
ATOM 602 C C . PHE A 1 74 ? -1.402 -19.375 -5.625 1 98.38 74 PHE A C 1
ATOM 604 O O . PHE A 1 74 ? -1.212 -18.797 -6.699 1 98.38 74 PHE A O 1
ATOM 611 N N . ILE A 1 75 ? -2.258 -19 -4.762 1 98.38 75 ILE A N 1
ATOM 612 C CA . ILE A 1 75 ? -2.912 -17.703 -4.797 1 98.38 75 ILE A CA 1
ATOM 613 C C . ILE A 1 75 ? -3.158 -17.203 -3.373 1 98.38 75 ILE A C 1
ATOM 615 O O . ILE A 1 75 ? -3.502 -17.984 -2.486 1 98.38 75 ILE A O 1
ATOM 619 N N . SER A 1 76 ? -2.939 -15.961 -3.184 1 98.31 76 SER A N 1
ATOM 620 C CA . SER A 1 76 ? -3.123 -15.398 -1.853 1 98.31 7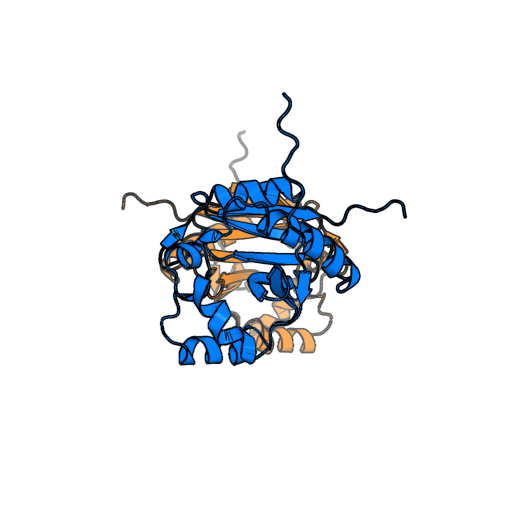6 SER A CA 1
ATOM 621 C C . SER A 1 76 ? -3.756 -14.008 -1.924 1 98.31 76 SER A C 1
ATOM 623 O O . SER A 1 76 ? -3.693 -13.352 -2.961 1 98.31 76 SER A O 1
ATOM 625 N N . VAL A 1 77 ? -4.449 -13.656 -0.895 1 98.19 77 VAL A N 1
ATOM 626 C CA . VAL A 1 77 ? -5 -12.32 -0.694 1 98.19 77 VAL A CA 1
ATOM 627 C C . VAL A 1 77 ? -4.562 -11.781 0.667 1 98.19 77 VAL A C 1
ATOM 629 O O . VAL A 1 77 ? -4.863 -12.375 1.703 1 98.19 77 VAL A O 1
ATOM 632 N N . ARG A 1 78 ? -3.891 -10.695 0.635 1 96.88 78 ARG A N 1
ATOM 633 C CA . ARG A 1 78 ? -3.477 -10.047 1.878 1 96.88 78 ARG A CA 1
ATOM 634 C C . ARG A 1 78 ? -4.289 -8.781 2.135 1 96.88 78 ARG A C 1
ATOM 636 O O . ARG A 1 78 ? -4.105 -7.773 1.453 1 96.88 78 ARG A O 1
ATOM 643 N N . PRO A 1 79 ? -5.152 -8.859 3.111 1 96.12 79 PRO A N 1
ATOM 644 C CA . PRO A 1 79 ? -5.875 -7.633 3.465 1 96.12 79 PRO A CA 1
ATOM 645 C C . PRO A 1 79 ? -4.961 -6.551 4.035 1 96.12 79 PRO A C 1
ATOM 647 O O . PRO A 1 79 ? -3.986 -6.863 4.727 1 96.12 79 PRO A O 1
ATOM 650 N N . GLY A 1 80 ? -5.266 -5.324 3.713 1 95.25 80 GLY A N 1
ATOM 651 C CA . GLY A 1 80 ? -4.566 -4.215 4.344 1 95.25 80 GLY A CA 1
ATOM 652 C C . GLY A 1 80 ? -4.906 -4.055 5.812 1 95.25 80 GLY A C 1
ATOM 653 O O . GLY A 1 80 ? -5.742 -4.789 6.348 1 95.25 80 GLY A O 1
ATOM 654 N N . ALA A 1 81 ? -4.18 -3.113 6.418 1 93.06 81 ALA A N 1
ATOM 655 C CA . ALA A 1 81 ? -4.402 -2.83 7.832 1 93.06 81 ALA A CA 1
ATOM 656 C C . ALA A 1 81 ? -4.793 -1.37 8.047 1 93.06 81 ALA A C 1
ATOM 658 O O . ALA A 1 81 ? -4.539 -0.522 7.188 1 93.06 81 ALA A O 1
ATOM 659 N N . GLY A 1 82 ? -5.438 -1.136 9.195 1 92.75 82 GLY A N 1
ATOM 660 C CA . GLY A 1 82 ? -5.805 0.235 9.523 1 92.75 82 GLY A CA 1
ATOM 661 C C . GLY A 1 82 ? -6.691 0.879 8.477 1 92.75 82 GLY A C 1
ATOM 662 O O . GLY A 1 82 ? -7.742 0.336 8.125 1 92.75 82 GLY A O 1
ATOM 663 N N . ALA A 1 83 ? -6.246 1.965 7.871 1 93.88 83 ALA A N 1
ATOM 664 C CA . ALA A 1 83 ? -7.02 2.707 6.879 1 93.88 83 ALA A CA 1
ATOM 665 C C . ALA A 1 83 ? -7.113 1.935 5.566 1 93.88 83 ALA A C 1
ATOM 667 O O . ALA A 1 83 ? -7.961 2.238 4.723 1 93.88 83 ALA A O 1
ATOM 668 N N . ASP A 1 84 ? -6.238 0.952 5.41 1 95.62 84 ASP A N 1
ATOM 669 C CA . ASP A 1 84 ? -6.191 0.199 4.16 1 95.62 84 ASP A CA 1
ATOM 670 C C . ASP A 1 84 ? -6.938 -1.126 4.289 1 95.62 84 ASP A C 1
ATOM 672 O O . ASP A 1 84 ? -6.859 -1.979 3.402 1 95.62 84 ASP A O 1
ATOM 676 N N . ARG A 1 85 ? -7.676 -1.346 5.348 1 95.69 85 ARG A N 1
ATOM 677 C CA . ARG A 1 85 ? -8.273 -2.645 5.637 1 95.69 85 ARG A CA 1
ATOM 678 C C . ARG A 1 85 ? -9.398 -2.961 4.656 1 95.69 85 ARG A C 1
ATOM 680 O O . ARG A 1 85 ? -9.859 -4.102 4.582 1 95.69 85 ARG A O 1
ATOM 687 N N . CYS A 1 86 ? -9.867 -1.977 3.92 1 95.44 86 CYS A N 1
ATOM 688 C CA . CYS A 1 86 ? -10.961 -2.18 2.975 1 95.44 86 CYS A CA 1
ATOM 689 C C . CYS A 1 86 ? -10.438 -2.73 1.652 1 95.44 86 CYS A C 1
ATOM 691 O O . CYS A 1 86 ? -11.219 -2.977 0.729 1 95.44 86 CYS A O 1
ATOM 693 N N . ARG A 1 87 ? -9.133 -2.922 1.547 1 96.12 87 ARG A N 1
ATOM 694 C CA . ARG A 1 87 ? -8.562 -3.439 0.305 1 96.12 87 ARG A CA 1
ATOM 695 C C . ARG A 1 87 ? -7.656 -4.633 0.573 1 96.12 87 ARG A C 1
ATOM 697 O O . ARG A 1 87 ? -7.113 -4.773 1.671 1 96.12 87 ARG A O 1
ATOM 704 N N . GLY A 1 88 ? -7.52 -5.484 -0.405 1 96.94 88 GLY A N 1
ATOM 705 C CA . GLY A 1 88 ? -6.602 -6.609 -0.367 1 96.94 88 GLY A CA 1
ATOM 706 C C . GLY A 1 88 ? -5.742 -6.723 -1.612 1 96.94 88 GLY A C 1
ATOM 707 O O . GLY A 1 88 ? -6.129 -6.258 -2.686 1 96.94 88 GLY A O 1
ATOM 708 N N . GLU A 1 89 ? -4.594 -7.254 -1.458 1 97.69 89 GLU A N 1
ATOM 709 C CA . GLU A 1 89 ? -3.701 -7.484 -2.59 1 97.69 89 GLU A CA 1
ATOM 710 C C . GLU A 1 89 ? -3.666 -8.961 -2.975 1 97.69 89 GLU A C 1
ATOM 712 O O . GLU A 1 89 ? -3.408 -9.82 -2.131 1 97.69 89 GLU A O 1
ATOM 717 N N . VAL A 1 90 ? -3.916 -9.234 -4.219 1 97.75 90 VAL A N 1
ATOM 718 C CA . VAL A 1 90 ? -3.92 -10.594 -4.746 1 97.75 90 VAL A CA 1
ATOM 719 C C . VAL A 1 90 ? -2.557 -10.922 -5.352 1 97.75 90 VAL A C 1
ATOM 721 O O . VAL A 1 90 ? -1.972 -10.094 -6.059 1 97.75 90 VAL A O 1
ATOM 724 N N . SER A 1 91 ? -2.051 -12.008 -5.07 1 97.5 91 SER A N 1
ATOM 725 C CA . SER A 1 91 ? -0.842 -12.562 -5.664 1 97.5 91 SER A CA 1
ATOM 726 C C . SER A 1 91 ? -1.055 -14.016 -6.086 1 97.5 91 SER A C 1
ATOM 728 O O . SER A 1 91 ? -1.692 -14.789 -5.371 1 97.5 91 SER A O 1
ATOM 730 N N . CYS A 1 92 ? -0.578 -14.32 -7.254 1 97.5 92 CYS A N 1
ATOM 731 C CA . CYS A 1 92 ? -0.8 -15.656 -7.789 1 97.5 92 CYS A CA 1
ATOM 732 C C . CYS A 1 92 ? 0.371 -16.094 -8.656 1 97.5 92 CYS A C 1
ATOM 734 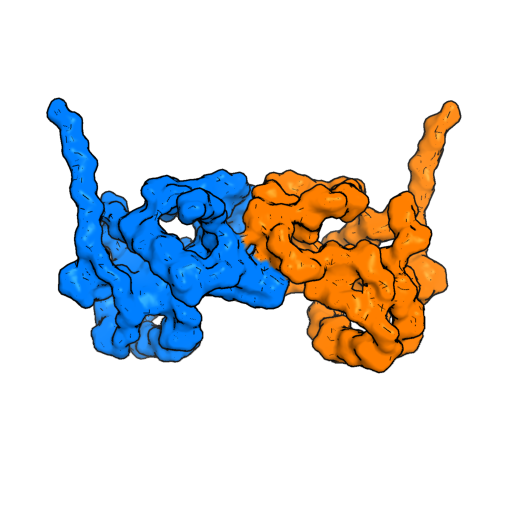O O . CYS A 1 92 ? 1.063 -15.266 -9.242 1 97.5 92 CYS A O 1
ATOM 736 N N . GLY A 1 93 ? 0.555 -17.375 -8.672 1 96.31 93 GLY A N 1
ATOM 737 C CA . GLY A 1 93 ? 1.555 -17.984 -9.531 1 96.31 93 GLY A CA 1
ATOM 738 C C . GLY A 1 93 ? 1.352 -19.469 -9.727 1 96.31 93 GLY A C 1
ATOM 739 O O . GLY A 1 93 ? 0.76 -20.141 -8.875 1 96.31 93 GLY A O 1
ATOM 740 N N . VAL A 1 94 ? 1.775 -19.938 -10.844 1 97.12 94 VAL A N 1
ATOM 741 C CA . VAL A 1 94 ? 1.715 -21.375 -11.141 1 97.12 94 VAL A CA 1
ATOM 742 C C . VAL A 1 94 ? 3.039 -21.828 -11.75 1 97.12 94 VAL A C 1
ATOM 744 O O . VAL A 1 94 ? 3.83 -21 -12.219 1 97.12 94 VAL A O 1
ATOM 747 N N . ALA A 1 95 ? 3.244 -23.141 -11.734 1 97.31 95 ALA A N 1
ATOM 748 C CA . ALA A 1 95 ? 4.41 -23.719 -12.406 1 97.31 95 ALA A CA 1
ATOM 749 C C . ALA A 1 95 ? 4.414 -23.375 -13.891 1 97.31 95 ALA A C 1
ATOM 751 O O . ALA A 1 95 ? 3.355 -23.281 -14.516 1 97.31 95 ALA A O 1
ATOM 752 N N . ARG A 1 96 ? 5.578 -23.297 -14.438 1 95.56 96 ARG A N 1
ATOM 753 C CA . ARG A 1 96 ? 5.773 -22.828 -15.812 1 95.56 96 ARG A CA 1
ATOM 754 C C . ARG A 1 96 ? 5 -23.703 -16.797 1 95.56 96 ARG A C 1
ATOM 756 O O . ARG A 1 96 ? 4.453 -23.203 -17.781 1 95.56 96 ARG A O 1
ATOM 763 N N . ARG A 1 97 ? 4.914 -24.922 -16.5 1 94.94 97 ARG A N 1
ATOM 764 C CA . ARG A 1 97 ? 4.262 -25.859 -17.422 1 94.94 97 ARG A CA 1
ATOM 765 C C . ARG A 1 97 ? 2.773 -25.547 -17.547 1 94.94 97 ARG A C 1
ATOM 767 O O . ARG A 1 97 ? 2.125 -25.969 -18.516 1 94.94 97 ARG A O 1
ATOM 774 N N . HIS A 1 98 ? 2.225 -24.766 -16.656 1 94.81 98 HIS A N 1
ATOM 775 C CA . HIS A 1 98 ? 0.8 -24.453 -16.672 1 94.81 98 HIS A CA 1
ATOM 776 C C . HIS A 1 98 ? 0.56 -23.016 -17.141 1 94.81 98 HIS A C 1
ATOM 778 O O . HIS A 1 98 ? -0.578 -22.547 -17.141 1 94.81 98 HIS A O 1
ATOM 784 N N . TRP A 1 99 ? 1.621 -22.328 -17.531 1 93.25 99 TRP A N 1
ATOM 785 C CA . TRP A 1 99 ? 1.476 -20.984 -18.062 1 93.25 99 TRP A CA 1
ATOM 786 C C . TRP A 1 99 ? 0.675 -20.984 -19.359 1 93.25 99 TRP A C 1
ATOM 788 O O . TRP A 1 99 ? 0.853 -21.859 -20.203 1 93.25 99 TRP A O 1
ATOM 798 N N . GLY A 1 100 ? -0.16 -19.984 -19.453 1 91.5 100 GLY A N 1
ATOM 799 C CA . GLY A 1 100 ? -0.889 -19.797 -20.688 1 91.5 100 GLY A CA 1
ATOM 800 C C . GLY A 1 100 ? -2.012 -20.797 -20.891 1 91.5 100 GLY A C 1
ATOM 801 O O . GLY A 1 100 ? -2.518 -20.969 -22 1 91.5 100 GLY A O 1
ATOM 802 N N . ARG A 1 101 ? -2.357 -21.484 -19.844 1 91.94 101 ARG A N 1
ATOM 803 C CA . ARG A 1 101 ? -3.377 -22.531 -19.953 1 91.94 101 ARG A CA 1
ATOM 804 C C . ARG A 1 101 ? -4.672 -22.094 -19.266 1 91.94 101 ARG A C 1
ATOM 806 O O . ARG A 1 101 ? -5.562 -22.922 -19.047 1 91.94 101 ARG A O 1
ATOM 813 N N . GLY A 1 102 ? -4.684 -20.875 -18.844 1 93.94 102 GLY A N 1
ATOM 814 C CA . GLY A 1 102 ? -5.906 -20.328 -18.281 1 93.94 102 GLY A CA 1
ATOM 815 C C . GLY A 1 102 ? -6.086 -20.656 -16.812 1 93.94 102 GLY A C 1
ATOM 816 O O . GLY A 1 102 ? -7.152 -20.422 -16.234 1 93.94 102 GLY A O 1
ATOM 817 N N . VAL A 1 103 ? -5.086 -21.172 -16.172 1 95.75 103 VAL A N 1
ATOM 818 C CA . VAL A 1 103 ? -5.172 -21.594 -14.781 1 95.75 103 VAL A CA 1
ATOM 819 C C . VAL A 1 103 ? -5.238 -20.375 -13.867 1 95.75 103 VAL A C 1
ATOM 821 O O . VAL A 1 103 ? -6.102 -20.297 -12.992 1 95.75 103 VAL A O 1
ATOM 824 N N . VAL A 1 104 ? -4.441 -19.406 -14.156 1 95.5 104 VAL A N 1
ATOM 825 C CA . VAL A 1 104 ? -4.344 -18.234 -13.289 1 95.5 104 VAL A CA 1
ATOM 826 C C . VAL A 1 104 ? -5.629 -17.422 -13.383 1 95.5 104 VAL A C 1
ATOM 828 O O . VAL A 1 104 ? -6.25 -17.109 -12.367 1 95.5 104 VAL A O 1
ATOM 831 N N . PRO A 1 105 ? -6.156 -17.141 -14.609 1 96.19 105 PRO A N 1
ATOM 832 C CA . PRO A 1 105 ? -7.418 -16.406 -14.664 1 96.19 105 PRO A CA 1
ATOM 833 C C . PRO A 1 105 ? -8.555 -17.109 -13.945 1 96.19 105 PRO A C 1
ATOM 835 O O . PRO A 1 105 ? -9.359 -16.469 -13.258 1 96.19 105 PRO A O 1
ATOM 838 N N . ALA A 1 106 ? -8.617 -18.359 -14.07 1 95.94 106 ALA A N 1
ATOM 839 C CA . ALA A 1 106 ? -9.648 -19.141 -13.391 1 95.94 106 ALA A CA 1
ATOM 840 C C . ALA A 1 106 ? -9.5 -19.047 -11.875 1 95.94 106 ALA A C 1
ATOM 842 O O . ALA A 1 106 ? -10.484 -18.859 -11.156 1 95.94 106 ALA A O 1
ATOM 843 N N . ALA A 1 107 ? -8.297 -19.172 -11.391 1 97.12 107 ALA A N 1
ATOM 844 C CA . ALA A 1 107 ? -8.023 -19.094 -9.961 1 97.12 107 ALA A CA 1
ATOM 845 C C . ALA A 1 107 ? -8.367 -17.719 -9.406 1 97.12 107 ALA A C 1
ATOM 847 O O . ALA A 1 107 ? -8.961 -17.609 -8.336 1 97.12 107 ALA A O 1
ATOM 848 N N . VAL A 1 108 ? -8.016 -16.703 -10.148 1 97.06 108 VAL A N 1
ATOM 849 C CA . VAL A 1 108 ? -8.266 -15.328 -9.719 1 97.06 108 VAL A CA 1
ATOM 850 C C . VAL A 1 108 ? -9.766 -15.07 -9.656 1 97.06 108 VAL A C 1
ATOM 852 O O . VAL A 1 108 ? -10.258 -14.469 -8.695 1 97.06 108 VAL A O 1
ATOM 855 N N . ARG A 1 109 ? -10.531 -15.562 -10.57 1 95.44 109 ARG A N 1
ATOM 856 C CA . ARG A 1 109 ? -11.984 -15.398 -10.562 1 95.44 109 ARG A CA 1
ATOM 857 C C . ARG A 1 109 ? -12.594 -16.094 -9.344 1 95.44 109 ARG A C 1
ATOM 859 O O . ARG A 1 109 ? -13.438 -15.508 -8.656 1 95.44 109 ARG A O 1
ATOM 866 N N . MET A 1 110 ? -12.18 -17.281 -9.156 1 95.88 110 MET A N 1
ATOM 867 C CA . MET A 1 110 ? -12.695 -18.031 -8.016 1 95.88 110 MET A CA 1
ATOM 868 C C . MET A 1 110 ? -12.359 -17.328 -6.699 1 95.88 110 MET A C 1
ATOM 870 O O . MET A 1 110 ? -13.195 -17.25 -5.801 1 95.88 110 MET A O 1
ATOM 874 N N . THR A 1 111 ? -11.125 -16.859 -6.641 1 97 111 THR A N 1
ATOM 875 C CA . THR A 1 111 ? -10.656 -16.172 -5.441 1 97 111 THR A CA 1
ATOM 876 C C . THR A 1 111 ? -11.461 -14.891 -5.203 1 97 111 THR A C 1
ATOM 878 O O . THR A 1 111 ? -11.875 -14.617 -4.078 1 97 111 THR A O 1
ATOM 881 N N . THR A 1 112 ? -11.656 -14.148 -6.25 1 95.31 112 THR A N 1
ATOM 882 C CA . THR A 1 112 ? -12.391 -12.891 -6.145 1 95.31 112 THR A CA 1
ATOM 883 C C . THR A 1 112 ? -13.781 -13.133 -5.562 1 95.31 112 THR A C 1
ATOM 885 O O . THR A 1 112 ? -14.203 -12.43 -4.645 1 95.31 112 THR A O 1
ATOM 888 N N . ARG A 1 113 ? -14.422 -14.164 -5.961 1 92.38 113 ARG A N 1
ATOM 889 C CA . ARG A 1 113 ? -15.75 -14.5 -5.449 1 92.38 113 ARG A CA 1
ATOM 890 C C . ARG A 1 113 ? -15.672 -14.945 -3.992 1 92.38 113 ARG A C 1
ATOM 892 O O . ARG A 1 113 ? -16.453 -14.477 -3.156 1 92.38 113 ARG A O 1
ATOM 899 N N . ALA A 1 114 ? -14.758 -15.758 -3.701 1 94.69 114 ALA A N 1
ATOM 900 C CA . ALA A 1 114 ? -14.641 -16.344 -2.369 1 94.69 114 ALA A CA 1
ATOM 901 C C . ALA A 1 114 ? -14.242 -15.297 -1.338 1 94.69 114 ALA A C 1
ATOM 903 O O . ALA A 1 114 ? -14.797 -15.266 -0.235 1 94.69 114 ALA A O 1
ATOM 904 N N . VAL A 1 115 ? -13.305 -14.445 -1.725 1 95.06 115 VAL A N 1
ATOM 905 C CA . VAL A 1 115 ? -12.711 -13.539 -0.749 1 95.06 115 VAL A CA 1
ATOM 906 C C . VAL A 1 115 ? -13.719 -12.453 -0.376 1 95.06 115 VAL A C 1
ATOM 908 O O . VAL A 1 115 ? -13.781 -12.031 0.781 1 95.06 115 VAL A O 1
ATOM 911 N N . PHE A 1 116 ? -14.523 -11.961 -1.307 1 93.25 116 PHE A N 1
ATOM 912 C CA . PHE A 1 116 ? -15.523 -10.945 -0.994 1 93.25 116 PHE A CA 1
ATOM 913 C C . PHE A 1 116 ? -16.609 -11.508 -0.083 1 93.25 116 PHE A C 1
ATOM 915 O O . PHE A 1 116 ? -17.203 -10.781 0.712 1 93.25 116 PHE A O 1
ATOM 922 N N . ALA A 1 117 ? -16.812 -12.828 -0.153 1 92.75 117 ALA A N 1
ATOM 923 C CA . ALA A 1 117 ? -17.766 -13.484 0.726 1 92.75 117 ALA A CA 1
ATOM 924 C C . ALA A 1 117 ? -17.188 -13.719 2.113 1 92.75 117 ALA A C 1
ATOM 926 O O . ALA A 1 117 ? -17.859 -13.5 3.125 1 92.75 117 ALA A O 1
ATOM 927 N N . GLU A 1 118 ? -15.93 -14.062 2.184 1 94.44 118 GLU A N 1
ATOM 928 C CA . GLU A 1 118 ? -15.281 -14.461 3.43 1 94.44 118 GLU A CA 1
ATOM 929 C C . GLU A 1 118 ? -14.773 -13.242 4.199 1 94.44 118 GLU A C 1
ATOM 931 O O . GLU A 1 118 ? -14.656 -13.281 5.426 1 94.44 118 GLU A O 1
ATOM 936 N N . LEU A 1 119 ? -14.43 -12.219 3.426 1 93.19 119 LEU A N 1
ATOM 937 C CA . LEU A 1 119 ? -13.914 -10.984 4.008 1 93.19 119 LEU A CA 1
ATOM 938 C C . LEU A 1 119 ? -14.789 -9.797 3.631 1 93.19 119 LEU A C 1
ATOM 940 O O . LEU A 1 119 ? -14.422 -9 2.764 1 93.19 119 LEU A O 1
ATOM 944 N N . PRO A 1 120 ? -15.836 -9.586 4.348 1 91.38 120 PRO A N 1
ATOM 945 C CA . PRO A 1 120 ? -16.844 -8.617 3.938 1 91.38 120 PRO A CA 1
ATOM 946 C C . PRO A 1 120 ? -16.359 -7.172 4.043 1 91.38 120 PRO A C 1
ATOM 948 O O . PRO A 1 120 ? -16.953 -6.27 3.453 1 91.38 120 PRO A O 1
ATOM 951 N N . GLN A 1 121 ? -15.266 -6.926 4.742 1 92.06 121 GLN A N 1
ATOM 952 C CA . GLN A 1 121 ? -14.75 -5.566 4.883 1 92.06 121 GLN A CA 1
ATOM 953 C C . GLN A 1 121 ? -14.055 -5.109 3.605 1 92.06 121 GLN A C 1
ATOM 955 O O . GLN A 1 121 ? -13.789 -3.916 3.428 1 92.06 121 GLN A O 1
ATOM 960 N N . LEU A 1 122 ? -13.758 -6.047 2.764 1 94.75 122 LEU A N 1
ATOM 961 C CA . LEU A 1 122 ? -13.039 -5.695 1.544 1 94.75 122 LEU A CA 1
ATOM 962 C C . LEU A 1 122 ? -13.984 -5.086 0.511 1 94.75 122 LEU A C 1
ATOM 964 O O . LEU A 1 122 ? -15.055 -5.637 0.242 1 94.75 122 LEU A O 1
ATOM 968 N N . GLU A 1 123 ? -13.531 -3.988 0.023 1 94.81 123 GLU A N 1
ATOM 969 C CA . GLU A 1 123 ? -14.273 -3.303 -1.032 1 94.81 123 GLU A CA 1
ATOM 970 C C . GLU A 1 123 ? -13.57 -3.451 -2.381 1 94.81 123 GLU A C 1
ATOM 972 O O . GLU A 1 123 ? -14.188 -3.232 -3.43 1 94.81 123 GLU A O 1
ATOM 977 N N . ARG A 1 124 ? -12.359 -3.82 -2.252 1 94.19 124 ARG A N 1
ATOM 978 C CA . ARG A 1 124 ? -11.516 -3.748 -3.441 1 94.19 124 ARG A CA 1
ATOM 979 C C . ARG A 1 124 ? -10.359 -4.738 -3.354 1 94.19 124 ARG A C 1
ATOM 981 O O . ARG A 1 124 ? -9.82 -4.973 -2.271 1 94.19 124 ARG A O 1
ATOM 988 N N . LEU A 1 125 ? -10.039 -5.371 -4.492 1 96.56 125 LEU A N 1
ATOM 989 C CA . LEU A 1 125 ? -8.844 -6.195 -4.637 1 96.56 125 LEU A CA 1
ATOM 990 C C . LEU A 1 125 ? -7.867 -5.57 -5.625 1 96.56 125 LEU A C 1
ATOM 992 O O . LEU A 1 125 ? -8.258 -5.164 -6.719 1 96.56 125 LEU A O 1
ATOM 996 N N . ASP A 1 126 ? -6.641 -5.477 -5.191 1 96.44 126 ASP A N 1
ATOM 997 C CA . ASP A 1 126 ? -5.582 -4.949 -6.043 1 96.44 126 ASP A CA 1
ATOM 998 C C . ASP A 1 126 ? -4.566 -6.031 -6.402 1 96.44 126 ASP A C 1
ATOM 1000 O O . ASP A 1 126 ? -4.383 -6.988 -5.645 1 96.44 126 ASP A O 1
ATOM 1004 N N . ALA A 1 127 ? -3.992 -5.883 -7.52 1 97 127 ALA A N 1
ATOM 1005 C CA . ALA A 1 127 ? -2.852 -6.684 -7.957 1 97 127 ALA A CA 1
ATOM 1006 C C . ALA A 1 127 ? -1.793 -5.812 -8.625 1 97 127 ALA A C 1
ATOM 1008 O O . ALA A 1 127 ? -2.117 -4.957 -9.453 1 97 127 ALA A O 1
ATOM 1009 N N . LEU A 1 128 ? -0.612 -5.98 -8.234 1 96.75 128 LEU A N 1
ATOM 1010 C CA . LEU A 1 128 ? 0.514 -5.27 -8.836 1 96.75 128 LEU A CA 1
ATOM 1011 C C . LEU A 1 128 ? 1.354 -6.211 -9.688 1 96.75 128 LEU A C 1
ATOM 1013 O O . LEU A 1 128 ? 1.77 -7.273 -9.227 1 96.75 128 LEU A O 1
ATOM 1017 N N . VAL A 1 129 ? 1.6 -5.801 -10.906 1 96.81 129 VAL A N 1
ATOM 1018 C CA . 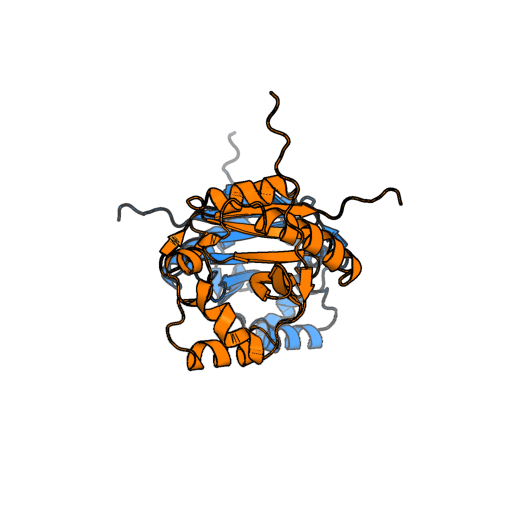VAL A 1 129 ? 2.328 -6.621 -11.875 1 96.81 129 VAL A CA 1
ATOM 1019 C C . VAL A 1 129 ? 3.451 -5.797 -12.5 1 96.81 129 VAL A C 1
ATOM 1021 O O . VAL A 1 129 ? 3.236 -4.656 -12.914 1 96.81 129 VAL A O 1
ATOM 1024 N N . ALA A 1 130 ? 4.605 -6.445 -12.57 1 96.12 130 ALA A N 1
ATOM 1025 C CA . ALA A 1 130 ? 5.691 -5.766 -13.281 1 96.12 130 ALA A CA 1
ATOM 1026 C C . ALA A 1 130 ? 5.309 -5.473 -14.727 1 96.12 130 ALA A C 1
ATOM 1028 O O . ALA A 1 130 ? 4.684 -6.305 -15.391 1 96.12 130 ALA A O 1
ATOM 1029 N N . VAL A 1 131 ? 5.754 -4.379 -15.203 1 94.5 131 VAL A N 1
ATOM 1030 C CA . VAL A 1 131 ? 5.41 -3.941 -16.547 1 94.5 131 VAL A CA 1
ATOM 1031 C C . VAL A 1 131 ? 5.883 -4.98 -17.562 1 94.5 131 VAL A C 1
ATOM 1033 O O . VAL A 1 131 ? 5.227 -5.203 -18.594 1 94.5 131 VAL A O 1
ATOM 1036 N N . GLU A 1 132 ? 6.945 -5.703 -17.266 1 93.94 132 GLU A N 1
ATOM 1037 C CA . GLU A 1 132 ? 7.539 -6.688 -18.156 1 93.94 132 GLU A CA 1
ATOM 1038 C C . GLU A 1 132 ? 6.727 -7.98 -18.172 1 93.94 132 GLU A C 1
ATOM 1040 O O . GLU A 1 132 ? 6.871 -8.805 -19.078 1 93.94 132 GLU A O 1
ATOM 1045 N N . ASN A 1 133 ? 5.934 -8.188 -17.188 1 93.38 133 ASN A N 1
ATOM 1046 C CA . ASN A 1 133 ? 5.203 -9.438 -17.031 1 93.38 133 ASN A CA 1
ATOM 1047 C C . ASN A 1 133 ? 3.863 -9.406 -17.766 1 93.38 133 ASN A C 1
ATOM 1049 O O . ASN A 1 133 ? 2.805 -9.414 -17.125 1 93.38 133 ASN A O 1
ATOM 1053 N N . ARG A 1 134 ? 3.891 -9.547 -19 1 93.31 134 ARG A N 1
ATOM 1054 C CA . ARG A 1 134 ? 2.713 -9.406 -19.859 1 93.31 134 ARG A CA 1
ATOM 1055 C C . ARG A 1 134 ? 1.733 -10.547 -19.641 1 93.31 134 ARG A C 1
ATOM 1057 O O . ARG A 1 134 ? 0.519 -10.367 -19.734 1 93.31 134 ARG A O 1
ATOM 1064 N N . GLY A 1 135 ? 2.283 -11.711 -19.359 1 92.88 135 GLY A N 1
ATOM 1065 C CA . GLY A 1 135 ? 1.423 -12.852 -19.078 1 92.88 135 GLY A CA 1
ATOM 1066 C C . GLY A 1 135 ? 0.495 -12.633 -17.906 1 92.88 135 GLY A C 1
ATOM 1067 O O . GLY A 1 135 ? -0.705 -12.898 -17.984 1 92.88 135 GLY A O 1
ATOM 1068 N N . ALA A 1 136 ? 1.016 -12.156 -16.812 1 94.81 136 ALA A N 1
ATOM 1069 C CA . ALA A 1 136 ? 0.204 -11.867 -15.641 1 94.81 136 ALA A CA 1
ATOM 1070 C C . ALA A 1 136 ? -0.823 -10.781 -15.93 1 94.81 136 ALA A C 1
ATOM 1072 O O . ALA A 1 136 ? -1.962 -10.852 -15.461 1 94.81 136 ALA A O 1
ATOM 1073 N N . GLN A 1 137 ? -0.438 -9.773 -16.672 1 95.69 137 GLN A N 1
ATOM 1074 C CA . GLN A 1 137 ? -1.35 -8.695 -17.047 1 95.69 137 GLN A CA 1
ATOM 1075 C C . GLN A 1 137 ? -2.562 -9.234 -17.797 1 95.69 137 GLN A C 1
ATOM 1077 O O . GLN A 1 137 ? -3.705 -8.938 -17.438 1 95.69 137 GLN A O 1
ATOM 1082 N N . ARG A 1 138 ? -2.289 -10.062 -18.75 1 95.06 138 ARG A N 1
ATOM 1083 C CA . ARG A 1 138 ? -3.367 -10.664 -19.531 1 95.06 138 ARG A CA 1
ATOM 1084 C C . ARG A 1 138 ? -4.27 -11.523 -18.641 1 95.06 138 ARG A C 1
ATOM 1086 O O . ARG A 1 138 ? -5.492 -11.523 -18.828 1 95.06 138 ARG A O 1
ATOM 1093 N N . SER A 1 139 ? -3.678 -12.219 -17.781 1 95.69 139 SER A N 1
ATOM 1094 C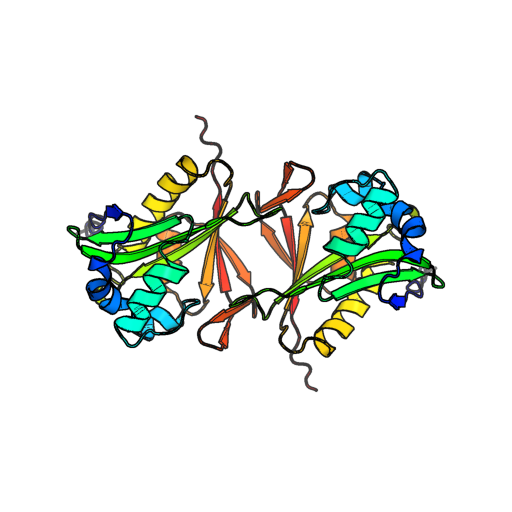 CA . SER A 1 139 ? -4.438 -13.086 -16.875 1 95.69 139 SER A CA 1
ATOM 1095 C C . SER A 1 139 ? -5.41 -12.289 -16.031 1 95.69 139 SER A C 1
ATOM 1097 O O . SER A 1 139 ? -6.562 -12.695 -15.844 1 95.69 139 SER A O 1
ATOM 1099 N N . LEU A 1 140 ? -4.973 -11.18 -15.516 1 96.06 140 LEU A N 1
ATOM 1100 C CA . LEU A 1 140 ? -5.82 -10.344 -14.672 1 96.06 140 LEU A CA 1
ATOM 1101 C C . LEU A 1 140 ? -6.957 -9.727 -15.477 1 96.06 140 LEU A C 1
ATOM 1103 O O . LEU A 1 140 ? -8.094 -9.656 -15 1 96.06 140 LEU A O 1
ATOM 1107 N N . GLU A 1 141 ? -6.625 -9.312 -16.656 1 95 141 GLU A N 1
ATOM 1108 C CA . GLU A 1 141 ? -7.664 -8.773 -17.531 1 95 141 GLU A CA 1
ATOM 1109 C C . GLU A 1 141 ? -8.727 -9.828 -17.844 1 95 141 GLU A C 1
ATOM 1111 O O . GLU A 1 141 ? -9.922 -9.547 -17.766 1 95 141 GLU A O 1
ATOM 1116 N N . LYS A 1 142 ? -8.273 -11.023 -18.109 1 94.31 142 LYS A N 1
ATOM 1117 C CA . LYS A 1 142 ? -9.188 -12.133 -18.391 1 94.31 142 LYS A CA 1
ATOM 1118 C C . LYS A 1 142 ? -10.023 -12.469 -17.156 1 94.31 142 LYS A C 1
ATOM 1120 O O . LYS A 1 142 ? -11.148 -12.945 -17.281 1 94.31 142 LYS A O 1
ATOM 1125 N N . ALA A 1 143 ? -9.484 -12.172 -16.016 1 94.81 143 ALA A N 1
ATOM 1126 C CA . ALA A 1 143 ? -10.18 -12.492 -14.773 1 94.81 143 ALA A CA 1
ATOM 1127 C C . ALA A 1 143 ? -11.156 -11.391 -14.383 1 94.81 143 ALA A C 1
ATOM 1129 O O . ALA A 1 143 ? -11.867 -11.508 -13.383 1 94.81 143 ALA A O 1
ATOM 1130 N N . GLY A 1 144 ? -11.148 -10.25 -15.086 1 93.94 144 GLY A N 1
ATOM 1131 C CA . GLY A 1 144 ? -12.117 -9.195 -14.852 1 93.94 144 GLY A CA 1
ATOM 1132 C C . GLY A 1 144 ? -11.547 -8.016 -14.094 1 93.94 144 GLY A C 1
ATOM 1133 O O . GLY A 1 144 ? -12.281 -7.102 -13.703 1 93.94 144 GLY A O 1
ATOM 1134 N N . PHE A 1 145 ? -10.266 -8.047 -13.906 1 95.75 145 PHE A N 1
ATOM 1135 C CA . PHE A 1 145 ? -9.625 -6.898 -13.273 1 95.75 145 PHE A CA 1
ATOM 1136 C C . PHE A 1 145 ? -9.438 -5.766 -14.281 1 95.75 145 PHE A C 1
ATOM 1138 O O . PHE A 1 145 ? -9.188 -6.012 -15.461 1 95.75 145 PHE A O 1
ATOM 1145 N N . ARG A 1 146 ? -9.508 -4.59 -13.75 1 93.12 146 ARG A N 1
ATOM 1146 C CA . ARG A 1 146 ? -9.305 -3.406 -14.578 1 93.12 146 ARG A CA 1
ATOM 1147 C C . ARG A 1 146 ? -7.895 -2.855 -14.406 1 93.12 146 ARG A C 1
ATOM 1149 O O . ARG A 1 146 ? -7.375 -2.803 -13.289 1 93.12 146 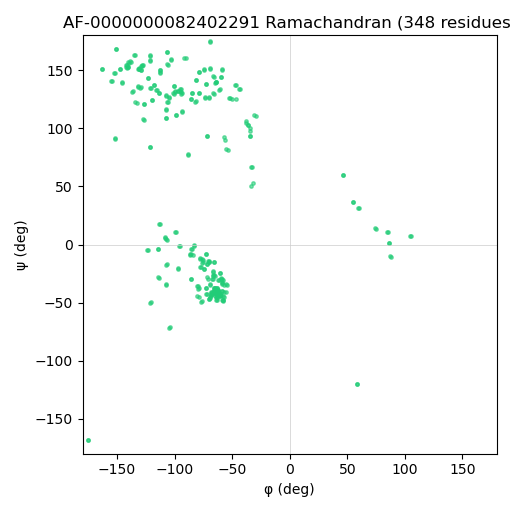ARG A O 1
ATOM 1156 N N . ARG A 1 147 ? -7.34 -2.52 -15.562 1 90.25 147 ARG A N 1
ATOM 1157 C CA . ARG A 1 147 ? -6.055 -1.832 -15.492 1 90.25 147 ARG A CA 1
ATOM 1158 C C . ARG A 1 147 ? -6.219 -0.418 -14.945 1 90.25 147 ARG A C 1
ATOM 1160 O O . ARG A 1 147 ? -7.031 0.36 -15.453 1 90.25 147 ARG A O 1
ATOM 1167 N N . ASP A 1 148 ? -5.492 -0.12 -13.953 1 79.69 148 ASP A N 1
ATOM 1168 C CA . ASP A 1 148 ? -5.676 1.152 -13.266 1 79.69 148 ASP A CA 1
ATOM 1169 C C . ASP A 1 148 ? -4.57 2.141 -13.633 1 79.69 148 ASP A C 1
ATOM 1171 O O . ASP A 1 148 ? -4.82 3.129 -14.32 1 79.69 148 ASP A O 1
ATOM 1175 N N . VAL A 1 149 ? -3.363 1.886 -13.156 1 82.25 149 VAL A N 1
ATOM 1176 C CA . VAL A 1 149 ? -2.346 2.914 -13.344 1 82.25 149 VAL A CA 1
ATOM 1177 C C . VAL A 1 149 ? -0.961 2.271 -13.383 1 82.25 149 VAL A C 1
ATOM 1179 O O . VAL A 1 149 ? -0.752 1.198 -12.812 1 82.25 149 VAL A O 1
ATOM 1182 N N . LEU A 1 150 ? -0.154 2.916 -14.164 1 88.19 150 LEU A N 1
ATOM 1183 C CA . LEU A 1 150 ? 1.27 2.6 -14.148 1 88.19 150 LEU A CA 1
ATOM 1184 C C . LEU A 1 150 ? 1.985 3.387 -13.055 1 88.19 150 LEU A C 1
ATOM 1186 O O . LEU A 1 150 ? 1.825 4.605 -12.953 1 88.19 150 LEU A O 1
ATOM 1190 N N . HIS A 1 151 ? 2.648 2.688 -12.227 1 90.88 151 HIS A N 1
ATOM 1191 C CA . HIS A 1 151 ? 3.498 3.289 -11.203 1 90.88 151 HIS A CA 1
ATOM 1192 C C . HIS A 1 151 ? 4.977 3.131 -11.547 1 90.88 151 HIS A C 1
ATOM 1194 O O . HIS A 1 151 ? 5.469 2.008 -11.672 1 90.88 151 HIS A O 1
ATOM 1200 N N . SER A 1 152 ? 5.621 4.281 -11.617 1 91.12 152 SER A N 1
ATOM 1201 C CA . SER A 1 152 ? 7.055 4.199 -11.883 1 91.12 152 SER A CA 1
ATOM 1202 C C . SER A 1 152 ? 7.832 3.898 -10.609 1 91.12 152 SER A C 1
ATOM 1204 O O . SER A 1 152 ? 7.48 4.387 -9.531 1 91.12 152 SER A O 1
ATOM 1206 N N . ARG A 1 153 ? 8.93 3.012 -10.766 1 92.56 153 ARG A N 1
ATOM 1207 C CA . ARG A 1 153 ? 9.859 2.691 -9.688 1 92.56 153 ARG A CA 1
ATOM 1208 C C . ARG A 1 153 ? 9.109 2.371 -8.398 1 92.56 153 ARG A C 1
ATOM 1210 O O . ARG A 1 153 ? 9.398 2.947 -7.348 1 92.56 153 ARG A O 1
ATOM 1217 N N . PHE A 1 154 ? 8.297 1.396 -8.414 1 93.44 154 PHE A N 1
ATOM 1218 C CA . PHE A 1 154 ? 7.262 1.229 -7.398 1 93.44 154 PHE A CA 1
ATOM 1219 C C . PHE A 1 154 ? 7.602 0.073 -6.465 1 93.44 154 PHE A C 1
ATOM 1221 O O . PHE A 1 154 ? 7.316 0.132 -5.266 1 93.44 154 PHE A O 1
ATOM 1228 N N . ARG A 1 155 ? 8.227 -0.945 -6.988 1 95.62 155 ARG A N 1
ATOM 1229 C CA . ARG A 1 155 ? 8.531 -2.105 -6.156 1 95.62 155 ARG A CA 1
ATOM 1230 C C . ARG A 1 155 ? 9.898 -2.686 -6.508 1 95.62 155 ARG A C 1
ATOM 1232 O O . ARG A 1 155 ? 10.367 -2.545 -7.641 1 95.62 155 ARG A O 1
ATOM 1239 N N . ILE A 1 156 ? 10.453 -3.348 -5.477 1 94.19 156 ILE A N 1
ATOM 1240 C CA . ILE A 1 156 ? 11.68 -4.109 -5.688 1 94.19 156 ILE A CA 1
ATOM 1241 C C . ILE A 1 156 ? 11.344 -5.586 -5.875 1 94.19 156 ILE A C 1
ATOM 1243 O O . ILE A 1 156 ? 10.828 -6.234 -4.961 1 94.19 156 ILE A O 1
ATOM 1247 N N . LEU A 1 157 ? 11.523 -6.098 -6.988 1 93.56 157 LEU A N 1
ATOM 1248 C CA . LEU A 1 157 ? 11.367 -7.508 -7.32 1 93.56 157 LEU A CA 1
ATOM 1249 C C . LEU A 1 157 ? 12.688 -8.094 -7.824 1 93.56 157 LEU A C 1
ATOM 1251 O O . LEU A 1 157 ? 13.289 -7.566 -8.766 1 93.56 157 LEU A O 1
ATOM 1255 N N . ASP A 1 158 ? 13.102 -9.156 -7.145 1 91.38 158 ASP A N 1
ATOM 1256 C CA . ASP A 1 158 ? 14.359 -9.805 -7.5 1 91.38 158 ASP A CA 1
ATOM 1257 C C . ASP A 1 158 ? 15.516 -8.812 -7.484 1 91.38 158 ASP A C 1
ATOM 1259 O O . ASP A 1 158 ? 16.297 -8.742 -8.438 1 91.38 158 ASP A O 1
ATOM 1263 N N . GLY A 1 159 ? 15.469 -7.922 -6.562 1 89.25 159 GLY A N 1
ATOM 1264 C CA . GLY A 1 159 ? 16.562 -7.008 -6.285 1 89.25 159 GLY A CA 1
ATOM 1265 C C . GLY A 1 159 ? 16.531 -5.766 -7.152 1 89.25 159 GLY A C 1
ATOM 1266 O O . GLY A 1 159 ? 17.406 -4.898 -7.027 1 89.25 159 GLY A O 1
ATOM 1267 N N . GLU A 1 160 ? 15.539 -5.633 -8.016 1 91.88 160 GLU A N 1
ATOM 1268 C CA . GLU A 1 160 ? 15.477 -4.504 -8.945 1 91.88 160 GLU A CA 1
ATOM 1269 C C . GLU A 1 160 ? 14.227 -3.662 -8.695 1 91.88 160 GLU A C 1
ATOM 1271 O O . GLU A 1 160 ? 13.141 -4.199 -8.477 1 91.88 160 GLU A O 1
ATOM 1276 N N . VAL A 1 161 ? 14.461 -2.348 -8.742 1 93.88 161 VAL A N 1
ATOM 1277 C CA . VAL A 1 161 ? 13.312 -1.446 -8.703 1 93.88 161 VAL A CA 1
ATOM 1278 C C . VAL A 1 161 ? 12.586 -1.479 -10.047 1 93.88 161 VAL A C 1
ATOM 1280 O O . VAL A 1 161 ? 13.195 -1.264 -11.094 1 93.88 161 VAL A O 1
ATOM 1283 N N . ARG A 1 162 ? 11.312 -1.723 -10 1 94.25 162 ARG A N 1
ATOM 1284 C CA . ARG A 1 162 ? 10.586 -1.933 -11.25 1 94.25 162 ARG A CA 1
ATOM 1285 C C . ARG A 1 162 ? 9.336 -1.055 -11.312 1 94.25 162 ARG A C 1
ATOM 1287 O O . ARG A 1 162 ? 8.781 -0.689 -10.273 1 94.25 162 ARG A O 1
ATOM 1294 N N . ASP A 1 163 ? 9 -0.714 -12.531 1 94.88 163 ASP A N 1
ATOM 1295 C CA . ASP A 1 163 ? 7.695 -0.122 -12.797 1 94.88 163 ASP A CA 1
ATOM 1296 C C . ASP A 1 163 ? 6.586 -1.168 -12.688 1 94.88 163 ASP A C 1
ATOM 1298 O O . ASP A 1 163 ? 6.758 -2.307 -13.133 1 94.88 163 ASP A O 1
ATOM 1302 N N . MET A 1 164 ? 5.488 -0.752 -12.07 1 95.62 164 MET A N 1
ATOM 1303 C CA . MET A 1 164 ? 4.402 -1.695 -11.828 1 95.62 164 MET A CA 1
ATOM 1304 C C . MET A 1 164 ? 3.1 -1.193 -12.445 1 95.62 164 MET A C 1
ATOM 1306 O O . MET A 1 164 ? 2.83 0.01 -12.445 1 95.62 164 MET A O 1
ATOM 1310 N N . VAL A 1 165 ? 2.371 -2.084 -12.938 1 95.75 165 VAL A N 1
ATOM 1311 C CA . VAL A 1 165 ? 0.996 -1.803 -13.336 1 95.75 165 VAL A CA 1
ATOM 1312 C C . VAL A 1 165 ? 0.033 -2.307 -12.266 1 95.75 165 VAL A C 1
ATOM 1314 O O . VAL A 1 165 ? 0.135 -3.453 -11.82 1 95.75 165 VAL A O 1
ATOM 1317 N N . ARG A 1 166 ? -0.831 -1.458 -11.883 1 95.12 166 ARG A N 1
ATOM 1318 C CA . ARG A 1 166 ? -1.832 -1.86 -10.898 1 95.12 166 ARG A CA 1
ATOM 1319 C C . ARG A 1 166 ? -3.137 -2.26 -11.578 1 95.12 166 ARG A C 1
ATOM 1321 O O . ARG A 1 166 ? -3.604 -1.572 -12.492 1 95.12 166 ARG A O 1
ATOM 1328 N N . TYR A 1 167 ? -3.67 -3.377 -11.195 1 95.94 167 TYR A N 1
ATOM 1329 C CA . TYR A 1 167 ? -5.004 -3.842 -11.555 1 95.94 167 TYR A CA 1
ATOM 1330 C C . TYR A 1 167 ? -5.914 -3.877 -10.328 1 95.94 167 TYR A C 1
ATOM 1332 O O . TYR A 1 167 ? -5.449 -4.094 -9.211 1 95.94 167 TYR A O 1
ATOM 1340 N N . CYS A 1 168 ? -7.184 -3.635 -10.602 1 94.81 168 CYS A N 1
ATOM 1341 C CA . CYS A 1 168 ? -8.086 -3.656 -9.461 1 94.81 168 CYS A CA 1
ATOM 1342 C C . CYS A 1 168 ? -9.422 -4.289 -9.836 1 94.81 168 CYS A C 1
ATOM 1344 O O . CYS A 1 168 ? -9.789 -4.332 -11.016 1 94.81 168 CYS A O 1
ATOM 1346 N N . PHE A 1 169 ? -10.055 -4.844 -8.898 1 94.88 169 PHE A N 1
ATOM 1347 C CA . PHE A 1 169 ? -11.43 -5.34 -8.93 1 94.88 169 PHE A CA 1
ATOM 1348 C C . PHE A 1 169 ? -12.234 -4.77 -7.766 1 94.88 169 PHE A C 1
ATOM 1350 O O . PHE A 1 169 ? -11.953 -5.082 -6.605 1 94.88 169 PHE A O 1
ATOM 1357 N N . VAL A 1 170 ? -13.148 -3.848 -8.047 1 93.31 170 VAL A N 1
ATOM 1358 C CA . VAL A 1 170 ? -13.938 -3.203 -7.004 1 93.31 170 VAL A CA 1
ATOM 1359 C C . VAL A 1 170 ? -15.273 -3.93 -6.848 1 93.31 170 VAL A C 1
ATOM 1361 O O . VAL A 1 170 ? -15.938 -4.238 -7.84 1 93.31 170 VAL A O 1
ATOM 1364 N N . ARG A 1 171 ? -15.547 -4.18 -5.598 1 87.94 171 ARG A N 1
ATOM 1365 C CA . ARG A 1 171 ? -16.781 -4.895 -5.285 1 87.94 171 ARG A CA 1
ATOM 1366 C C . ARG A 1 171 ? -17.984 -4.156 -5.84 1 87.94 171 ARG A C 1
ATOM 1368 O O . ARG A 1 171 ? -18.109 -2.941 -5.68 1 87.94 171 ARG A O 1
ATOM 1375 N N . THR A 1 172 ? -18.453 -4.465 -7.051 1 65.81 172 THR A N 1
ATOM 1376 C CA . THR A 1 172 ? -19.656 -3.865 -7.633 1 65.81 172 THR A CA 1
ATOM 1377 C C . THR A 1 172 ? -20.828 -3.936 -6.66 1 65.81 172 THR A C 1
ATOM 1379 O O . THR A 1 172 ? -20.906 -4.863 -5.852 1 65.81 172 THR A O 1
ATOM 1382 N N . ALA A 1 173 ? -21.641 -2.783 -6.207 1 49.75 173 ALA A N 1
ATOM 1383 C CA . ALA A 1 173 ? -22.984 -2.941 -5.691 1 49.75 173 ALA A CA 1
ATOM 1384 C C . ALA A 1 173 ? -23.703 -4.098 -6.383 1 49.75 173 ALA A C 1
ATOM 1386 O O . ALA A 1 173 ? -23.922 -4.066 -7.598 1 49.75 173 ALA A O 1
ATOM 1387 N N . SER A 1 174 ? -23.438 -5.293 -6.309 1 33.44 174 SER A N 1
ATOM 1388 C CA . SER A 1 174 ? -24.578 -6.133 -6.684 1 33.44 174 SER A CA 1
ATOM 1389 C C . SER A 1 174 ? -25.906 -5.496 -6.262 1 33.44 174 SER A C 1
ATOM 1391 O O . SER A 1 174 ? -26.016 -4.973 -5.152 1 33.44 174 SER A O 1
ATOM 1393 N N . LYS A 1 175 ? -26.734 -4.73 -7.156 1 28.78 175 LYS A N 1
ATOM 1394 C CA . LYS A 1 175 ? -28.172 -4.898 -6.945 1 28.78 175 LYS A CA 1
ATOM 1395 C C . LYS A 1 175 ? -28.5 -6.305 -6.449 1 28.78 175 LYS A C 1
ATOM 1397 O O . LYS A 1 175 ? -28.344 -7.281 -7.188 1 28.78 175 LYS A O 1
ATOM 1402 N N . LEU A 1 176 ? -27.797 -6.762 -5.312 1 20.31 176 LEU A N 1
ATOM 1403 C CA . LEU A 1 176 ? -28.75 -7.719 -4.762 1 20.31 176 LEU A CA 1
ATOM 1404 C C . LEU A 1 176 ? -30.172 -7.156 -4.781 1 20.31 176 LEU A C 1
ATOM 1406 O O . LEU A 1 176 ? -30.375 -5.984 -4.453 1 20.31 176 LEU A O 1
ATOM 1410 N N . MET B 1 1 ? -1.244 45.438 -11.586 1 35.22 1 MET B N 1
ATOM 1411 C CA . MET B 1 1 ? -0.367 45.25 -10.438 1 35.22 1 MET B CA 1
ATOM 1412 C C . MET B 1 1 ? -0.199 43.781 -10.117 1 35.22 1 MET B C 1
ATOM 1414 O O . MET B 1 1 ? -1.173 43.094 -9.797 1 35.22 1 MET B O 1
ATOM 1418 N N . GLU B 1 2 ? 0.59 42.938 -10.758 1 34.5 2 GLU B N 1
ATOM 1419 C CA . GLU B 1 2 ? 0.772 41.5 -10.75 1 34.5 2 GLU B CA 1
ATOM 1420 C C . GLU B 1 2 ? 1.025 40.969 -9.336 1 34.5 2 GLU B C 1
ATOM 1422 O O . GLU B 1 2 ? 1.924 41.469 -8.641 1 34.5 2 GLU B O 1
ATOM 1427 N N . GLU B 1 3 ? -0.034 40.781 -8.578 1 40.78 3 GLU B N 1
ATOM 1428 C CA . GLU B 1 3 ? 0.065 40.438 -7.156 1 40.78 3 GLU B CA 1
ATOM 1429 C C . GLU B 1 3 ? 1.271 39.562 -6.879 1 40.78 3 GLU B C 1
ATOM 1431 O O . GLU B 1 3 ? 1.507 38.594 -7.598 1 40.78 3 GLU B O 1
ATOM 1436 N N . GLU B 1 4 ? 2.359 40.062 -6.531 1 44.19 4 GLU B N 1
ATOM 1437 C CA . GLU B 1 4 ? 3.598 39.406 -6.156 1 44.19 4 GLU B CA 1
ATOM 1438 C C . GLU B 1 4 ? 3.312 38.125 -5.383 1 44.19 4 GLU B C 1
ATOM 1440 O O . GLU B 1 4 ? 2.506 38.125 -4.449 1 44.19 4 GLU B O 1
ATOM 1445 N N . PRO B 1 5 ? 3.426 36.938 -5.996 1 49.22 5 PRO B N 1
ATOM 1446 C CA . PRO B 1 5 ? 3.156 35.688 -5.266 1 49.22 5 PRO B CA 1
ATOM 1447 C C . PRO B 1 5 ? 3.652 35.75 -3.822 1 49.22 5 PRO B C 1
ATOM 1449 O O . PRO B 1 5 ? 4.613 36.469 -3.518 1 49.22 5 PRO B O 1
ATOM 1452 N N . ASN B 1 6 ? 2.83 35.875 -2.816 1 52.75 6 ASN B N 1
ATOM 1453 C CA . ASN B 1 6 ? 3.189 35.875 -1.403 1 52.75 6 ASN B CA 1
ATOM 1454 C C . ASN B 1 6 ? 4.406 35 -1.139 1 52.75 6 ASN B C 1
ATOM 1456 O O . ASN B 1 6 ? 4.496 33.875 -1.664 1 52.75 6 ASN B O 1
ATOM 1460 N N . PRO B 1 7 ? 5.535 35.625 -0.779 1 59.06 7 PRO B N 1
ATOM 1461 C CA . PRO B 1 7 ? 6.73 34.812 -0.477 1 59.06 7 PRO B CA 1
ATOM 1462 C C . PRO B 1 7 ? 6.422 33.594 0.383 1 59.06 7 PRO B C 1
ATOM 1464 O O . PRO B 1 7 ? 5.48 33.625 1.18 1 59.06 7 PRO B O 1
ATOM 1467 N N . PRO B 1 8 ? 6.934 32.438 0.049 1 64.75 8 PRO B N 1
ATOM 1468 C CA . PRO B 1 8 ? 6.719 31.266 0.874 1 64.75 8 PRO B CA 1
ATOM 1469 C C . PRO B 1 8 ? 7.059 31.484 2.344 1 64.75 8 PRO B C 1
ATOM 1471 O O . PRO B 1 8 ? 7.973 32.25 2.656 1 64.75 8 PRO B O 1
ATOM 1474 N N . PRO B 1 9 ? 6.074 31.188 3.246 1 75.25 9 PRO B N 1
ATOM 1475 C CA . PRO B 1 9 ? 6.34 31.328 4.68 1 75.25 9 PRO B CA 1
ATOM 1476 C C . PRO B 1 9 ? 7.656 30.703 5.105 1 75.25 9 PRO B C 1
ATOM 1478 O O . PRO B 1 9 ? 8.094 29.703 4.508 1 75.25 9 PRO B O 1
ATOM 1481 N N . SER B 1 10 ? 8.414 31.359 5.934 1 89.06 10 SER B N 1
ATOM 1482 C CA . SER B 1 10 ? 9.641 30.797 6.492 1 89.06 10 SER B CA 1
ATOM 1483 C C . SER B 1 10 ? 9.344 29.703 7.508 1 89.06 10 SER B C 1
ATOM 1485 O O . SER B 1 10 ? 9.055 30 8.672 1 89.06 10 SER B O 1
ATOM 1487 N N . ILE B 1 11 ? 9.328 28.5 7.023 1 93.75 11 ILE B N 1
ATOM 1488 C CA . ILE B 1 11 ? 9.023 27.391 7.922 1 93.75 11 ILE B CA 1
ATOM 1489 C C . ILE B 1 11 ? 10.297 26.609 8.234 1 93.75 11 ILE B C 1
ATOM 1491 O O . ILE B 1 11 ? 11.297 26.75 7.531 1 93.75 11 ILE B O 1
ATOM 1495 N N . SER B 1 12 ? 10.328 25.953 9.344 1 97 12 SER B N 1
ATOM 1496 C CA . SER B 1 12 ? 11.375 25 9.703 1 97 12 SER B CA 1
ATOM 1497 C C . SER B 1 12 ? 10.773 23.656 10.117 1 97 12 SER B C 1
ATOM 1499 O O . SER B 1 12 ? 9.609 23.594 10.508 1 97 12 SER B O 1
ATOM 1501 N N . LEU B 1 13 ? 11.547 22.641 9.961 1 97.56 13 LEU B N 1
ATOM 1502 C CA . LEU B 1 13 ? 11.156 21.297 10.359 1 97.56 13 LEU B CA 1
ATOM 1503 C C . LEU B 1 13 ? 12.07 20.781 11.461 1 97.56 13 LEU B C 1
ATOM 1505 O O . LEU B 1 13 ? 13.289 20.891 11.375 1 97.56 13 LEU B O 1
ATOM 1509 N N . ARG B 1 14 ? 11.477 20.25 12.453 1 97.44 14 ARG B N 1
ATOM 1510 C CA . ARG B 1 14 ? 12.258 19.641 13.523 1 97.44 14 ARG B CA 1
ATOM 1511 C C . ARG B 1 14 ? 11.492 18.5 14.18 1 97.44 14 ARG B C 1
ATOM 1513 O O . ARG B 1 14 ? 10.289 18.328 13.953 1 97.44 14 ARG B O 1
ATOM 1520 N N . ARG B 1 15 ? 12.219 17.734 15 1 97.12 15 ARG B N 1
ATOM 1521 C CA . ARG B 1 15 ? 11.562 16.672 15.75 1 97.12 15 ARG B CA 1
ATOM 1522 C C . ARG B 1 15 ? 10.641 17.25 16.828 1 97.12 15 ARG B C 1
ATOM 1524 O O . ARG B 1 15 ? 10.875 18.344 17.328 1 97.12 15 ARG B O 1
ATOM 1531 N N . PHE B 1 16 ? 9.617 16.484 17.125 1 98.19 16 PHE B N 1
ATOM 1532 C CA . PHE B 1 16 ? 8.727 16.891 18.203 1 98.19 16 PHE B CA 1
ATOM 1533 C C . PHE B 1 16 ? 9.383 16.672 19.562 1 98.19 16 PHE B C 1
ATOM 1535 O O . PHE B 1 16 ? 10.242 15.797 19.703 1 98.19 16 PHE B O 1
ATOM 1542 N N . GLU B 1 17 ? 9.008 17.469 20.469 1 97.19 17 GLU B N 1
ATOM 1543 C CA . GLU B 1 17 ? 9.344 17.312 21.891 1 97.19 17 GLU B CA 1
ATOM 1544 C C . GLU B 1 17 ? 8.086 17.219 22.75 1 97.19 17 GLU B C 1
ATOM 1546 O O . GLU B 1 17 ? 6.996 17.578 22.297 1 97.19 17 GLU B O 1
ATOM 1551 N N . LEU B 1 18 ? 8.266 16.719 23.953 1 96.5 18 LEU B N 1
ATOM 1552 C CA . LEU B 1 18 ? 7.129 16.578 24.859 1 96.5 18 LEU B CA 1
ATOM 1553 C C . LEU B 1 18 ? 6.453 17.938 25.094 1 96.5 18 LEU B C 1
ATOM 1555 O O . LEU B 1 18 ? 5.234 18 25.25 1 96.5 18 LEU B O 1
ATOM 1559 N N . SER B 1 19 ? 7.203 18.953 25.047 1 96.19 19 SER B N 1
ATOM 1560 C CA . SER B 1 19 ? 6.691 20.297 25.328 1 96.19 19 SER B CA 1
ATOM 1561 C C . SER B 1 19 ? 5.805 20.797 24.188 1 96.19 19 SER B C 1
ATOM 1563 O O . SER B 1 19 ? 5.102 21.797 24.344 1 96.19 19 SER B O 1
ATOM 1565 N N . ASP B 1 20 ? 5.727 20.094 23.062 1 97.62 20 ASP B N 1
ATOM 1566 C CA . ASP B 1 20 ? 4.969 20.547 21.891 1 97.62 20 ASP B CA 1
ATOM 1567 C C . ASP B 1 20 ? 3.498 20.141 22.016 1 97.62 20 ASP B C 1
ATOM 1569 O O . ASP B 1 20 ? 2.678 20.516 21.172 1 97.62 20 ASP B O 1
ATOM 1573 N N . VAL B 1 21 ? 3.158 19.406 23.078 1 96.94 21 VAL B N 1
ATOM 1574 C CA . VAL B 1 21 ? 1.851 18.766 23.172 1 96.94 21 VAL B CA 1
ATOM 1575 C C . VAL B 1 21 ? 0.752 19.828 23.172 1 96.94 21 VAL B C 1
ATOM 1577 O O . VAL B 1 21 ? -0.287 19.641 22.531 1 96.94 21 VAL B O 1
ATOM 1580 N N . ASP B 1 22 ? 0.95 20.938 23.828 1 96.19 22 ASP B N 1
ATOM 1581 C CA . ASP B 1 22 ? -0.076 21.969 23.891 1 96.19 22 ASP B CA 1
ATOM 1582 C C . ASP B 1 22 ? -0.289 22.625 22.516 1 96.19 22 ASP B C 1
ATOM 1584 O O . ASP B 1 22 ? -1.427 22.891 22.125 1 96.19 22 ASP B O 1
ATOM 1588 N N . ASP B 1 23 ? 0.777 22.922 21.828 1 96.62 23 ASP B N 1
ATOM 1589 C CA . ASP B 1 23 ? 0.671 23.484 20.5 1 96.62 23 ASP B CA 1
ATOM 1590 C C . ASP B 1 23 ? -0.01 22.5 19.547 1 96.62 23 ASP B C 1
ATOM 1592 O O . ASP B 1 23 ? -0.817 22.906 18.703 1 96.62 23 ASP B O 1
ATOM 1596 N N . MET B 1 24 ? 0.276 21.25 19.719 1 96.81 24 MET B N 1
ATOM 1597 C CA . MET B 1 24 ? -0.272 20.203 18.859 1 96.81 24 MET B CA 1
ATOM 1598 C C . MET B 1 24 ? -1.793 20.156 18.953 1 96.81 24 MET B C 1
ATOM 1600 O O . MET B 1 24 ? -2.475 19.797 18 1 96.81 24 MET B O 1
ATOM 1604 N N . MET B 1 25 ? -2.301 20.516 20.109 1 96.81 25 MET B N 1
ATOM 1605 C CA . MET B 1 25 ? -3.736 20.406 20.359 1 96.81 25 MET B CA 1
ATOM 1606 C C . MET B 1 25 ? -4.52 21.266 19.375 1 96.81 25 MET B C 1
ATOM 1608 O O . MET B 1 25 ? -5.688 20.984 19.094 1 96.81 25 MET B O 1
ATOM 1612 N N . GLU B 1 26 ? -3.889 22.281 18.859 1 95.94 26 GLU B N 1
ATOM 1613 C CA . GLU B 1 26 ? -4.559 23.188 17.938 1 95.94 26 GLU B CA 1
ATOM 1614 C C . GLU B 1 26 ? -5.078 22.438 16.703 1 95.94 26 GLU B C 1
ATOM 1616 O O . GLU B 1 26 ? -6.137 22.781 16.172 1 95.94 26 GLU B O 1
ATOM 1621 N N . TRP B 1 27 ? -4.375 21.406 16.297 1 96.69 27 TRP B N 1
ATOM 1622 C CA . TRP B 1 27 ? -4.848 20.75 15.086 1 96.69 27 TRP B CA 1
ATOM 1623 C C . TRP B 1 27 ? -5.316 19.328 15.391 1 96.69 27 TRP B C 1
ATOM 1625 O O . TRP B 1 27 ? -6.23 18.812 14.734 1 96.69 27 TRP B O 1
ATOM 1635 N N . VAL B 1 28 ? -4.809 18.625 16.406 1 96.5 28 VAL B N 1
ATOM 1636 C CA . VAL B 1 28 ? -5.16 17.234 16.625 1 96.5 28 VAL B CA 1
ATOM 1637 C C . VAL B 1 28 ? -6.57 17.141 17.203 1 96.5 28 VAL B C 1
ATOM 1639 O O . VAL B 1 28 ? -7.23 16.094 17.094 1 96.5 28 VAL B O 1
ATOM 1642 N N . SER B 1 29 ? -7.039 18.266 17.812 1 96.12 29 SER B N 1
ATOM 1643 C CA . SER B 1 29 ? -8.367 18.266 18.422 1 96.12 29 SER B CA 1
ATOM 1644 C C . SER B 1 29 ? -9.414 18.828 17.469 1 96.12 29 SER B C 1
ATOM 1646 O O . SER B 1 29 ? -10.594 18.922 17.812 1 96.12 29 SER B O 1
ATOM 1648 N N . ASP B 1 30 ? -9.07 19.234 16.328 1 96.12 30 ASP B N 1
ATOM 1649 C CA . ASP B 1 30 ? -9.969 19.797 15.328 1 96.12 30 ASP B CA 1
ATOM 1650 C C . ASP B 1 30 ? -10.461 18.719 14.359 1 96.12 30 ASP B C 1
ATOM 1652 O O . ASP B 1 30 ? -9.695 18.234 13.523 1 96.12 30 ASP B O 1
ATOM 1656 N N . ALA B 1 31 ? -11.711 18.438 14.375 1 95 31 ALA B N 1
ATOM 1657 C CA . ALA B 1 31 ? -12.305 17.375 13.57 1 95 31 ALA B CA 1
ATOM 1658 C C . ALA B 1 31 ? -12.219 17.719 12.078 1 95 31 ALA B C 1
ATOM 1660 O O . ALA B 1 31 ? -12.258 16.812 11.234 1 95 31 ALA B O 1
ATOM 1661 N N . ARG B 1 32 ? -12.109 18.922 11.758 1 93.88 32 ARG B N 1
ATOM 1662 C CA . ARG B 1 32 ? -11.977 19.312 10.359 1 93.88 32 ARG B CA 1
ATOM 1663 C C . ARG B 1 32 ? -10.602 18.938 9.812 1 93.88 32 ARG B C 1
ATOM 1665 O O . ARG B 1 32 ? -10.445 18.703 8.609 1 93.88 32 ARG B O 1
ATOM 1672 N N . VAL B 1 33 ? -9.641 18.906 10.711 1 93.56 33 VAL B N 1
ATOM 1673 C CA . VAL B 1 33 ? -8.297 18.5 10.312 1 93.56 33 VAL B CA 1
ATOM 1674 C C . VAL B 1 33 ? -8.227 16.969 10.242 1 93.56 33 VAL B C 1
ATOM 1676 O O . VAL B 1 33 ? -7.762 16.406 9.25 1 93.56 33 VAL B O 1
ATOM 1679 N N . SER B 1 34 ? -8.781 16.281 11.242 1 93.44 34 SER B N 1
ATOM 1680 C CA . SER B 1 34 ? -8.656 14.828 11.352 1 93.44 34 SER B CA 1
ATOM 1681 C C . SER B 1 34 ? -9.57 14.117 10.359 1 93.44 34 SER B C 1
ATOM 1683 O O . SER B 1 34 ? -9.398 12.922 10.094 1 93.44 34 SER B O 1
ATOM 1685 N N . ARG B 1 35 ? -10.508 14.812 9.734 1 91.94 35 ARG B N 1
ATOM 1686 C CA . ARG B 1 35 ? -11.477 14.242 8.812 1 91.94 35 ARG B CA 1
ATOM 1687 C C . ARG B 1 35 ? -10.789 13.484 7.684 1 91.94 35 ARG B C 1
ATOM 1689 O O . ARG B 1 35 ? -11.273 12.445 7.234 1 91.94 35 ARG B O 1
ATOM 1696 N N . PHE B 1 36 ? -9.656 13.969 7.281 1 90.12 36 PHE B N 1
ATOM 1697 C CA . PHE B 1 36 ? -8.977 13.367 6.141 1 90.12 36 PHE B CA 1
ATOM 1698 C C . PHE B 1 36 ? -7.676 12.695 6.574 1 90.12 36 PHE B C 1
ATOM 1700 O O . PHE B 1 36 ? -6.801 12.438 5.75 1 90.12 36 PHE B O 1
ATOM 1707 N N . MET B 1 37 ? -7.598 12.469 7.816 1 92.12 37 MET B N 1
ATOM 1708 C CA . MET B 1 37 ? -6.418 11.805 8.359 1 92.12 37 MET B CA 1
ATOM 1709 C C . MET B 1 37 ? -6.734 10.367 8.75 1 92.12 37 MET B C 1
ATOM 1711 O O . MET B 1 37 ? -7.902 9.984 8.828 1 92.12 37 MET B O 1
ATOM 1715 N N . THR B 1 38 ? -5.703 9.594 8.969 1 90.94 38 THR B N 1
ATOM 1716 C CA . THR B 1 38 ? -5.871 8.195 9.352 1 90.94 38 THR B CA 1
ATOM 1717 C C . THR B 1 38 ? -6.035 8.062 10.867 1 90.94 38 THR B C 1
ATOM 1719 O O . THR B 1 38 ? -6.332 6.98 11.367 1 90.94 38 THR B O 1
ATOM 1722 N N . TRP B 1 39 ? -5.82 9.141 11.641 1 90.75 39 TRP B N 1
ATOM 1723 C CA . TRP B 1 39 ? -6.023 9.148 13.086 1 90.75 39 TRP B CA 1
ATOM 1724 C C . TRP B 1 39 ? -7.324 9.852 13.445 1 90.75 39 TRP B C 1
ATOM 1726 O O . TRP B 1 39 ? -7.828 10.672 12.68 1 90.75 39 TRP B O 1
ATOM 1736 N N . GLU B 1 40 ? -7.746 9.547 14.586 1 91.5 40 GLU B N 1
ATOM 1737 C CA . GLU B 1 40 ? -8.984 10.141 15.078 1 91.5 40 GLU B CA 1
ATOM 1738 C C . GLU B 1 40 ? -8.711 11.422 15.859 1 91.5 40 GLU B C 1
ATOM 1740 O O . GLU B 1 40 ? -7.59 11.641 16.328 1 91.5 40 GLU B O 1
ATOM 1745 N N . THR B 1 41 ? -9.797 12.164 15.945 1 95.62 41 THR B N 1
ATOM 1746 C CA . THR B 1 41 ? -9.688 13.406 16.703 1 95.62 41 THR B CA 1
ATOM 1747 C C . THR B 1 41 ? -9.312 13.125 18.156 1 95.62 41 THR B C 1
ATOM 1749 O O . THR B 1 41 ? -9.867 12.211 18.781 1 95.62 41 THR B O 1
ATOM 1752 N N . ILE B 1 42 ? -8.375 13.867 18.609 1 95.31 42 ILE B N 1
ATOM 1753 C CA . ILE B 1 42 ? -7.898 13.734 19.984 1 95.31 42 ILE B CA 1
ATOM 1754 C C . ILE B 1 42 ? -8.523 14.82 20.859 1 95.31 42 ILE B C 1
ATOM 1756 O O . ILE B 1 42 ? -8.438 16 20.531 1 95.31 42 ILE B O 1
ATOM 1760 N N . HIS B 1 43 ? -9.031 14.422 21.953 1 94.56 43 HIS B N 1
ATOM 1761 C CA . HIS B 1 43 ? -9.867 15.375 22.688 1 94.56 43 HIS B CA 1
ATOM 1762 C C . HIS B 1 43 ? -9.234 15.75 24.016 1 94.56 43 HIS B C 1
ATOM 1764 O O . HIS B 1 43 ? -9.781 16.578 24.75 1 94.56 43 HIS B O 1
ATOM 1770 N N . SER B 1 44 ? -8.117 15.164 24.391 1 96.88 44 SER B N 1
ATOM 1771 C CA . SER B 1 44 ? -7.484 15.5 25.672 1 96.88 44 SER B CA 1
ATOM 1772 C C . SER B 1 44 ? -5.973 15.594 25.516 1 96.88 44 SER B C 1
ATOM 1774 O O . SER B 1 44 ? -5.387 14.984 24.625 1 96.88 44 SER B O 1
ATOM 1776 N N . ARG B 1 45 ? -5.438 16.297 26.438 1 96.25 45 ARG B N 1
ATOM 1777 C CA . ARG B 1 45 ? -3.986 16.438 26.469 1 96.25 45 ARG B CA 1
ATOM 1778 C C . ARG B 1 45 ? -3.309 15.102 26.734 1 96.25 45 ARG B C 1
ATOM 1780 O O . ARG B 1 45 ? -2.256 14.812 26.172 1 96.25 45 ARG B O 1
ATOM 1787 N N . GLU B 1 46 ? -3.902 14.336 27.547 1 96.81 46 GLU B N 1
ATOM 1788 C CA . GLU B 1 46 ? -3.369 13.023 27.875 1 96.81 46 GLU B CA 1
ATOM 1789 C C . GLU B 1 46 ? -3.328 12.117 26.641 1 96.81 46 GLU B C 1
ATOM 1791 O O . GLU B 1 46 ? -2.34 11.414 26.422 1 96.81 46 GLU B O 1
ATOM 1796 N N . GLU B 1 47 ? -4.348 12.203 25.922 1 96.69 47 GLU B N 1
ATOM 1797 C CA . GLU B 1 47 ? -4.398 11.43 24.688 1 96.69 47 GLU B CA 1
ATOM 1798 C C . GLU B 1 47 ? -3.35 11.906 23.688 1 96.69 47 GLU B C 1
ATOM 1800 O O . GLU B 1 47 ? -2.742 11.102 22.984 1 96.69 47 GLU B O 1
ATOM 1805 N N . ALA B 1 48 ? -3.168 13.156 23.672 1 96.69 48 ALA B N 1
ATOM 1806 C CA . ALA B 1 48 ? -2.166 13.734 22.766 1 96.69 48 ALA B CA 1
ATOM 1807 C C . ALA B 1 48 ? -0.759 13.297 23.172 1 96.69 48 ALA B C 1
ATOM 1809 O O . ALA B 1 48 ? 0.069 12.984 22.312 1 96.69 48 ALA B O 1
ATOM 1810 N N . LEU B 1 49 ? -0.538 13.289 24.469 1 96.88 49 LEU B N 1
ATOM 1811 C CA . LEU B 1 49 ? 0.751 12.828 24.969 1 96.88 49 LEU B CA 1
ATOM 1812 C C . LEU B 1 49 ? 0.987 11.367 24.609 1 96.88 49 LEU B C 1
ATOM 1814 O O . LEU B 1 49 ? 2.09 10.992 24.203 1 96.88 49 LEU B O 1
ATOM 1818 N N . ASP B 1 50 ? 0.001 10.641 24.766 1 96.44 50 ASP B N 1
ATOM 1819 C CA . ASP B 1 50 ? 0.087 9.227 24.406 1 96.44 50 ASP B CA 1
ATOM 1820 C C . ASP B 1 50 ? 0.397 9.062 22.922 1 96.44 50 ASP B C 1
ATOM 1822 O O . ASP B 1 50 ? 1.215 8.219 22.547 1 96.44 50 ASP B O 1
ATOM 1826 N N . TYR B 1 51 ? -0.268 9.812 22.172 1 96.12 51 TYR B N 1
ATOM 1827 C CA . TYR B 1 51 ? -0.036 9.773 20.734 1 96.12 51 TYR B CA 1
ATOM 1828 C C . TYR B 1 51 ? 1.408 10.133 20.406 1 96.12 51 TYR B C 1
ATOM 1830 O O . TYR B 1 51 ? 2.041 9.484 19.562 1 96.12 51 TYR B O 1
ATOM 1838 N N . LEU B 1 52 ? 1.908 11.117 21.031 1 96.75 52 LEU B N 1
ATOM 1839 C CA . LEU B 1 52 ? 3.291 11.547 20.859 1 96.75 52 LEU B CA 1
ATOM 1840 C C . LEU B 1 52 ? 4.258 10.406 21.172 1 96.75 52 LEU B C 1
ATOM 1842 O O . LEU B 1 52 ? 5.137 10.094 20.375 1 96.75 52 LEU B O 1
ATOM 1846 N N . VAL B 1 53 ? 4.027 9.75 22.203 1 96.25 53 VAL B N 1
ATOM 1847 C CA . VAL B 1 53 ? 4.961 8.758 22.734 1 96.25 53 VAL B CA 1
ATOM 1848 C C . VAL B 1 53 ? 4.828 7.453 21.953 1 96.25 53 VAL B C 1
ATOM 1850 O O . VAL B 1 53 ? 5.828 6.789 21.672 1 96.25 53 VAL B O 1
ATOM 1853 N N . THR B 1 54 ? 3.619 7.133 21.547 1 96.12 54 THR B N 1
ATOM 1854 C CA . THR B 1 54 ? 3.393 5.805 21 1 96.12 54 THR B CA 1
ATOM 1855 C C . THR B 1 54 ? 3.441 5.84 19.469 1 96.12 54 THR B C 1
ATOM 1857 O O . THR B 1 54 ? 3.656 4.812 18.828 1 96.12 54 THR B O 1
ATOM 1860 N N . THR B 1 55 ? 3.25 6.977 18.922 1 95.81 55 THR B N 1
ATOM 1861 C CA . THR B 1 55 ? 3.117 7.031 17.469 1 95.81 55 THR B CA 1
ATOM 1862 C C . THR B 1 55 ? 4.191 7.926 16.859 1 95.81 55 THR B C 1
ATOM 1864 O O . THR B 1 55 ? 4.938 7.496 15.977 1 95.81 55 THR B O 1
ATOM 1867 N N . ILE B 1 56 ? 4.359 9.117 17.375 1 97 56 ILE B N 1
ATOM 1868 C CA . ILE B 1 56 ? 5.234 10.102 16.75 1 97 56 ILE B CA 1
ATOM 1869 C C . ILE B 1 56 ? 6.691 9.758 17.047 1 97 56 ILE B C 1
ATOM 1871 O O . ILE B 1 56 ? 7.512 9.664 16.141 1 97 56 ILE B O 1
ATOM 1875 N N . PHE B 1 57 ? 7.039 9.516 18.266 1 97.31 57 PHE B N 1
ATOM 1876 C CA . PHE B 1 57 ? 8.43 9.305 18.672 1 97.31 57 PHE B CA 1
ATOM 1877 C C . PHE B 1 57 ? 8.984 8.047 18.016 1 97.31 57 PHE B C 1
ATOM 1879 O O . PHE B 1 57 ? 10.117 8.047 17.516 1 97.31 57 PHE B O 1
ATOM 1886 N N . PRO B 1 58 ? 8.227 6.992 17.969 1 97.12 58 PRO B N 1
ATOM 1887 C CA . PRO B 1 58 ? 8.773 5.785 17.344 1 97.12 58 PRO B CA 1
ATOM 1888 C C . PRO B 1 58 ? 8.75 5.848 15.82 1 97.12 58 PR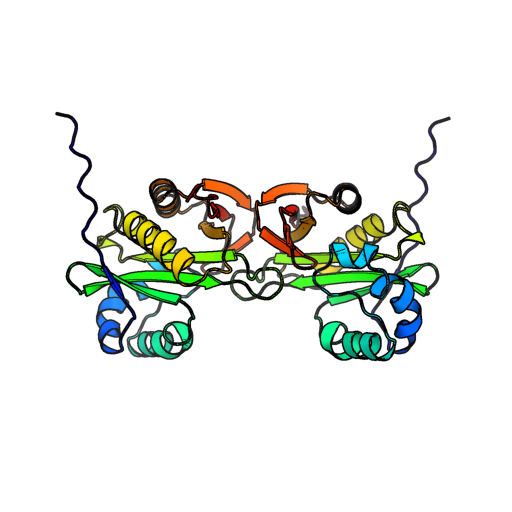O B C 1
ATOM 1890 O O . PRO B 1 58 ? 9.352 5 15.156 1 97.12 58 PRO B O 1
ATOM 1893 N N . HIS B 1 59 ? 8.086 6.777 15.273 1 96.44 59 HIS B N 1
ATOM 1894 C CA . HIS B 1 59 ? 7.984 6.887 13.82 1 96.44 59 HIS B CA 1
ATOM 1895 C C . HIS B 1 59 ? 9.344 7.176 13.188 1 96.44 59 HIS B C 1
ATOM 1897 O O . HIS B 1 59 ? 10.109 7.992 13.703 1 96.44 59 HIS B O 1
ATOM 1903 N N . PRO B 1 60 ? 9.656 6.582 12.102 1 94.56 60 PRO B N 1
ATOM 1904 C CA . PRO B 1 60 ? 11 6.719 11.523 1 94.56 60 PRO B CA 1
ATOM 1905 C C . PRO B 1 60 ? 11.281 8.133 11.031 1 94.56 60 PRO B C 1
ATOM 1907 O O . PRO B 1 60 ? 12.438 8.57 11.008 1 94.56 60 PRO B O 1
ATOM 1910 N N . TRP B 1 61 ? 10.281 8.867 10.602 1 97.5 61 TRP B N 1
ATOM 1911 C CA . TRP B 1 61 ? 10.469 10.227 10.086 1 97.5 61 TRP B CA 1
ATOM 1912 C C . TRP B 1 61 ? 9.219 11.07 10.305 1 97.5 61 TRP B C 1
ATOM 1914 O O . TRP B 1 61 ? 8.312 11.07 9.469 1 97.5 61 TRP B O 1
ATOM 1924 N N . TYR B 1 62 ? 9.133 11.734 11.375 1 98.19 62 TYR B N 1
ATOM 1925 C CA . TYR B 1 62 ? 8.023 12.586 11.805 1 98.19 62 TYR B CA 1
ATOM 1926 C C . TYR B 1 62 ? 8.531 13.93 12.312 1 98.19 62 TYR B C 1
ATOM 1928 O O . TYR B 1 62 ? 9.328 13.977 13.258 1 98.19 62 TYR B O 1
ATOM 1936 N N . ARG B 1 63 ? 8.047 15.031 11.672 1 98.12 63 ARG B N 1
ATOM 1937 C CA . ARG B 1 63 ? 8.578 16.344 12.031 1 98.12 63 ARG B CA 1
ATOM 1938 C C . ARG B 1 63 ? 7.449 17.328 12.297 1 98.12 63 ARG B C 1
ATOM 1940 O O . ARG B 1 63 ? 6.371 17.219 11.711 1 98.12 63 ARG B O 1
ATOM 1947 N N . ALA B 1 64 ? 7.746 18.266 13.125 1 98.5 64 ALA B N 1
ATOM 1948 C CA . ALA B 1 64 ? 6.887 19.422 13.336 1 98.5 64 ALA B CA 1
ATOM 1949 C C . ALA B 1 64 ? 7.164 20.5 12.305 1 98.5 64 ALA B C 1
ATOM 1951 O O . ALA B 1 64 ? 8.328 20.812 12.016 1 98.5 64 ALA B O 1
ATOM 1952 N N . ILE B 1 65 ? 6.152 20.969 11.711 1 98.31 65 ILE B N 1
ATOM 1953 C CA . ILE B 1 65 ? 6.254 22.188 10.914 1 98.31 65 ILE B CA 1
ATOM 1954 C C . ILE B 1 65 ? 6.168 23.406 11.82 1 98.31 65 ILE B C 1
ATOM 1956 O O . ILE B 1 65 ? 5.152 23.625 12.477 1 98.31 65 ILE B O 1
ATOM 1960 N N . CYS B 1 66 ? 7.223 24.25 11.742 1 97.88 66 CYS B N 1
ATOM 1961 C CA . CYS B 1 66 ? 7.281 25.359 12.695 1 97.88 66 CYS B CA 1
ATOM 1962 C C . CYS B 1 66 ? 7.301 26.703 11.984 1 97.88 66 CYS B C 1
ATOM 1964 O O . CYS B 1 66 ? 7.961 26.844 10.953 1 97.88 66 CYS B O 1
ATOM 1966 N N . LEU B 1 67 ? 6.527 27.562 12.484 1 95.62 67 LEU B N 1
ATOM 1967 C CA . LEU B 1 67 ? 6.617 28.984 12.188 1 95.62 67 LEU B CA 1
ATOM 1968 C C . LEU B 1 67 ? 7.168 29.766 13.383 1 95.62 67 LEU B C 1
ATOM 1970 O O . LEU B 1 67 ? 6.57 29.75 14.461 1 95.62 67 LEU B O 1
ATOM 1974 N N . GLY B 1 68 ? 8.289 30.375 13.281 1 92 68 GLY B N 1
ATOM 1975 C CA . GLY B 1 68 ? 8.914 31.062 14.406 1 92 68 GLY B CA 1
ATOM 1976 C C . GLY B 1 68 ? 9.203 30.125 15.57 1 92 68 GLY B C 1
ATOM 1977 O O . GLY B 1 68 ? 8.969 30.484 16.734 1 92 68 GLY B O 1
ATOM 1978 N N . GLY B 1 69 ? 9.484 28.859 15.273 1 92.44 69 GLY B N 1
ATOM 1979 C CA . GLY B 1 69 ? 9.844 27.891 16.281 1 92.44 69 GLY B CA 1
ATOM 1980 C C . GLY B 1 69 ? 8.648 27.188 16.891 1 92.44 69 GLY B C 1
ATOM 1981 O O . GLY B 1 69 ? 8.789 26.156 17.578 1 92.44 69 GLY B O 1
ATOM 1982 N N . LYS B 1 70 ? 7.457 27.688 16.594 1 95.62 70 LYS B N 1
ATOM 1983 C CA . LYS B 1 70 ? 6.234 27.094 17.141 1 95.62 70 LYS B CA 1
ATOM 1984 C C . LYS B 1 70 ? 5.645 26.062 16.172 1 95.62 70 LYS B C 1
ATOM 1986 O O . LYS B 1 70 ? 5.438 26.359 15 1 95.62 70 LYS B O 1
ATOM 1991 N N . PRO B 1 71 ? 5.367 24.922 16.734 1 98.06 71 PRO B N 1
ATOM 1992 C CA . PRO B 1 71 ? 4.723 23.922 15.859 1 98.06 71 PRO B CA 1
ATOM 1993 C C . PRO B 1 71 ? 3.318 24.344 15.43 1 98.06 71 PRO B C 1
ATOM 1995 O O . PRO B 1 71 ? 2.51 24.75 16.266 1 98.06 71 PRO B O 1
ATOM 1998 N N . VAL B 1 72 ? 3.049 24.266 14.156 1 97.62 72 VAL B N 1
ATOM 1999 C CA . VAL B 1 72 ? 1.734 24.641 13.648 1 97.62 72 VAL B CA 1
ATOM 2000 C C . VAL B 1 72 ? 1.131 23.469 12.875 1 97.62 72 VAL B C 1
ATOM 2002 O O . VAL B 1 72 ? -0.01 23.547 12.414 1 97.62 72 VAL B O 1
ATOM 2005 N N . GLY B 1 73 ? 1.917 22.391 12.711 1 97.88 73 GLY B N 1
ATOM 2006 C CA . GLY B 1 73 ? 1.483 21.203 11.992 1 97.88 73 GLY B CA 1
ATOM 2007 C C . GLY B 1 73 ? 2.496 20.078 12.039 1 97.88 73 GLY B C 1
ATOM 2008 O O . GLY B 1 73 ? 3.398 20.078 12.875 1 97.88 73 GLY B O 1
ATOM 2009 N N . PHE B 1 74 ? 2.264 19.109 11.234 1 98.31 74 PHE B N 1
ATOM 2010 C CA . PHE B 1 74 ? 3.143 17.953 11.188 1 98.31 74 PHE B CA 1
ATOM 2011 C C . PHE B 1 74 ? 3.354 17.484 9.75 1 98.31 74 PHE B C 1
ATOM 2013 O O . PHE B 1 74 ? 2.553 17.797 8.867 1 98.31 74 PHE B O 1
ATOM 2020 N N . ILE B 1 75 ? 4.41 16.812 9.539 1 98.31 75 ILE B N 1
ATOM 2021 C CA . ILE B 1 75 ? 4.668 16.094 8.297 1 98.31 75 ILE B CA 1
ATOM 2022 C C . ILE B 1 75 ? 5.449 14.812 8.594 1 98.31 75 ILE B C 1
ATOM 2024 O O . ILE B 1 75 ? 6.332 14.805 9.453 1 98.31 75 ILE B O 1
ATOM 2028 N N . SER B 1 76 ? 5.09 13.797 7.934 1 98.25 76 SER B N 1
ATOM 2029 C CA . SER B 1 76 ? 5.758 12.516 8.156 1 98.25 76 SER B CA 1
ATOM 2030 C C . SER B 1 76 ? 5.961 11.766 6.844 1 98.25 76 SER B C 1
ATOM 2032 O O . SER B 1 76 ? 5.27 12.031 5.855 1 98.25 76 SER B O 1
ATOM 2034 N N . VAL B 1 77 ? 6.965 10.953 6.812 1 98.12 77 VAL B N 1
ATOM 2035 C CA . VAL B 1 77 ? 7.238 10.023 5.723 1 98.12 77 VAL B CA 1
ATOM 2036 C C . VAL B 1 77 ? 7.398 8.609 6.277 1 98.12 77 VAL B C 1
ATOM 2038 O O . VAL B 1 77 ? 8.273 8.352 7.105 1 98.12 77 VAL B O 1
ATOM 2041 N N . ARG B 1 78 ? 6.57 7.75 5.816 1 96.81 78 ARG B N 1
ATOM 2042 C CA . ARG B 1 78 ? 6.672 6.352 6.223 1 96.81 78 ARG B CA 1
ATOM 2043 C C . ARG B 1 78 ? 7.207 5.488 5.086 1 96.81 78 ARG B C 1
ATOM 2045 O O . ARG B 1 78 ? 6.504 5.242 4.102 1 96.81 78 ARG B O 1
ATOM 2052 N N . PRO B 1 79 ? 8.422 5.039 5.258 1 96.12 79 PRO B N 1
ATOM 2053 C CA . PRO B 1 79 ? 8.938 4.117 4.242 1 96.12 79 PRO B CA 1
ATOM 2054 C C . PRO B 1 79 ? 8.188 2.781 4.23 1 96.12 79 PRO B C 1
ATOM 2056 O O . PRO B 1 79 ? 7.758 2.303 5.281 1 96.12 79 PRO B O 1
ATOM 2059 N N . GLY B 1 80 ? 8.031 2.236 3.045 1 95.25 80 GLY B N 1
ATOM 2060 C CA . GLY B 1 80 ? 7.496 0.888 2.938 1 95.25 80 GLY B CA 1
ATOM 2061 C C . GLY B 1 80 ? 8.453 -0.175 3.447 1 95.25 80 GLY B C 1
ATOM 2062 O O . GLY B 1 80 ? 9.57 0.134 3.855 1 95.25 80 GLY B O 1
ATOM 2063 N N . ALA B 1 81 ? 7.918 -1.394 3.449 1 93.06 81 ALA B N 1
ATOM 2064 C CA . ALA B 1 81 ? 8.719 -2.527 3.9 1 93.06 81 ALA B CA 1
ATOM 2065 C C . ALA B 1 81 ? 8.836 -3.584 2.807 1 93.06 81 ALA B C 1
ATOM 2067 O O . ALA B 1 81 ? 8.031 -3.619 1.878 1 93.06 81 ALA B O 1
ATOM 2068 N N . GLY B 1 82 ? 9.891 -4.406 2.945 1 92.88 82 GLY B N 1
ATOM 2069 C CA . GLY B 1 82 ? 10.062 -5.484 1.986 1 92.88 82 GLY B CA 1
ATOM 2070 C C . GLY B 1 82 ? 10.18 -4.996 0.555 1 92.88 82 GLY B C 1
ATOM 2071 O O . GLY B 1 82 ? 11.023 -4.152 0.249 1 92.88 82 GLY B O 1
ATOM 2072 N N . ALA B 1 83 ? 9.281 -5.41 -0.322 1 93.94 83 ALA B N 1
ATOM 2073 C CA . ALA B 1 83 ? 9.305 -5.055 -1.737 1 93.94 83 ALA B CA 1
ATOM 2074 C C . ALA B 1 83 ? 8.93 -3.592 -1.942 1 93.94 83 ALA B C 1
ATOM 2076 O O . ALA B 1 83 ? 9.18 -3.021 -3.008 1 93.94 83 ALA B O 1
ATOM 2077 N N . ASP B 1 84 ? 8.32 -3.002 -0.919 1 95.69 84 ASP B N 1
ATOM 2078 C CA . ASP B 1 84 ? 7.844 -1.628 -1.035 1 95.69 84 ASP B CA 1
ATOM 2079 C C . ASP B 1 84 ? 8.828 -0.65 -0.393 1 95.69 84 ASP B C 1
ATOM 2081 O O . ASP B 1 84 ? 8.516 0.531 -0.226 1 95.69 84 ASP B O 1
ATOM 2085 N N . ARG B 1 85 ? 10.016 -1.081 -0.026 1 95.75 85 ARG B N 1
ATOM 2086 C CA . ARG B 1 85 ? 10.938 -0.268 0.752 1 95.75 85 ARG B CA 1
ATOM 2087 C C . ARG B 1 85 ? 11.5 0.879 -0.084 1 95.75 85 ARG B C 1
ATOM 2089 O O . ARG B 1 85 ? 12.109 1.809 0.453 1 95.75 85 ARG B O 1
ATOM 2096 N N . CYS B 1 86 ? 11.336 0.826 -1.395 1 95.44 86 CYS B N 1
ATOM 2097 C CA . CYS B 1 86 ? 11.859 1.864 -2.275 1 95.44 86 CYS B CA 1
ATOM 2098 C C . CYS B 1 86 ? 10.906 3.053 -2.344 1 95.44 86 CYS B C 1
ATOM 2100 O O . CYS B 1 86 ? 11.18 4.039 -3.029 1 95.44 86 CYS B O 1
ATOM 2102 N N . ARG B 1 87 ? 9.773 2.965 -1.644 1 96 87 ARG B N 1
ATOM 2103 C CA . ARG B 1 87 ? 8.812 4.066 -1.672 1 96 87 ARG B CA 1
ATOM 2104 C C . ARG B 1 87 ? 8.422 4.488 -0.259 1 96 87 ARG B C 1
ATOM 2106 O O . ARG B 1 87 ? 8.508 3.691 0.678 1 96 87 ARG B O 1
ATOM 2113 N N . GLY B 1 88 ? 8.023 5.723 -0.118 1 96.81 88 GLY B N 1
ATOM 2114 C CA . GLY B 1 88 ? 7.504 6.258 1.13 1 96.81 88 GLY B CA 1
ATOM 2115 C C . GLY B 1 88 ? 6.207 7.023 0.956 1 96.81 88 GLY B C 1
ATOM 2116 O O . GLY B 1 88 ? 5.93 7.551 -0.124 1 96.81 88 GLY B O 1
ATOM 2117 N N . GLU B 1 89 ? 5.414 7.023 1.963 1 97.62 89 GLU B N 1
ATOM 2118 C CA . GLU B 1 89 ? 4.164 7.781 1.947 1 97.62 89 GLU B CA 1
ATOM 2119 C C . GLU B 1 89 ? 4.273 9.047 2.795 1 97.62 89 GLU B C 1
ATOM 2121 O O . GLU B 1 89 ? 4.648 8.984 3.969 1 97.62 89 GLU B O 1
ATOM 2126 N N . VAL B 1 90 ? 3.959 10.164 2.201 1 97.62 90 VAL B N 1
ATOM 2127 C CA . VAL B 1 90 ? 4.012 11.453 2.875 1 97.62 90 VAL B CA 1
ATOM 2128 C C . VAL B 1 90 ? 2.631 11.805 3.428 1 97.62 90 VAL B C 1
ATOM 2130 O O . VAL B 1 90 ? 1.617 11.617 2.752 1 97.62 90 VAL B O 1
ATOM 2133 N N . SER B 1 91 ? 2.568 12.227 4.586 1 97.44 91 SER B N 1
ATOM 2134 C CA . SER B 1 91 ? 1.378 12.758 5.238 1 97.44 91 SER B CA 1
ATOM 2135 C C . SER B 1 91 ? 1.675 14.086 5.93 1 97.44 91 SER B C 1
ATOM 2137 O O . SER B 1 91 ? 2.725 14.25 6.555 1 97.44 91 SER B O 1
ATOM 2139 N N . CYS B 1 92 ? 0.78 15.016 5.742 1 97.44 92 CYS B N 1
ATOM 2140 C CA . CYS B 1 92 ? 1.005 16.344 6.293 1 97.44 92 CYS B CA 1
ATOM 2141 C C . CYS B 1 92 ? -0.312 17 6.699 1 97.44 92 CYS B C 1
ATOM 2143 O O . CYS B 1 92 ? -1.361 16.688 6.129 1 97.44 92 CYS B O 1
ATOM 2145 N N . GLY B 1 93 ? -0.205 17.828 7.672 1 96.25 93 GLY B N 1
ATOM 2146 C CA . GLY B 1 93 ? -1.337 18.625 8.117 1 96.25 93 GLY B CA 1
ATOM 2147 C C . GLY B 1 93 ? -0.931 19.812 8.969 1 96.25 93 GLY B C 1
ATOM 2148 O O . GLY B 1 93 ? 0.118 19.781 9.617 1 96.25 93 GLY B O 1
ATOM 2149 N N . VAL B 1 94 ? -1.723 20.828 8.906 1 97.06 94 VAL B N 1
ATOM 2150 C CA . VAL B 1 94 ? -1.499 22.016 9.719 1 97.06 94 VAL B CA 1
ATOM 2151 C C . VAL B 1 94 ? -2.816 22.469 10.344 1 97.06 94 VAL B C 1
ATOM 2153 O O . VAL B 1 94 ? -3.895 22.078 9.898 1 97.06 94 VAL B O 1
ATOM 2156 N N . ALA B 1 95 ? -2.688 23.312 11.375 1 97.19 95 ALA B N 1
ATOM 2157 C CA . ALA B 1 95 ? -3.873 23.922 11.977 1 97.19 95 ALA B CA 1
ATOM 2158 C C . ALA B 1 95 ? -4.66 24.734 10.953 1 97.19 95 ALA B C 1
ATOM 2160 O O . ALA B 1 95 ? -4.074 25.328 10.047 1 97.19 95 ALA B O 1
ATOM 2161 N N . ARG B 1 96 ? -5.934 24.797 11.156 1 95.38 96 ARG B N 1
ATOM 2162 C CA . ARG B 1 96 ? -6.852 25.406 10.203 1 95.38 96 ARG B CA 1
ATOM 2163 C C . ARG B 1 96 ? -6.469 26.859 9.922 1 95.38 96 ARG B C 1
ATOM 2165 O O . ARG B 1 96 ? -6.582 27.328 8.789 1 95.38 96 ARG B O 1
ATOM 2172 N N . ARG B 1 97 ? -5.988 27.5 10.883 1 94.81 97 ARG B N 1
ATOM 2173 C CA . ARG B 1 97 ? -5.668 28.922 10.742 1 94.81 97 ARG B CA 1
ATOM 2174 C C . ARG B 1 97 ? -4.531 29.125 9.75 1 94.81 97 ARG B C 1
ATOM 2176 O O . ARG B 1 97 ? -4.34 30.234 9.234 1 94.81 97 ARG B O 1
ATOM 2183 N N . HIS B 1 98 ? -3.811 28.078 9.406 1 94.69 98 HIS B N 1
ATOM 2184 C CA . HIS B 1 98 ? -2.68 28.203 8.492 1 94.69 98 HIS B CA 1
ATOM 2185 C C . HIS B 1 98 ? -3.01 27.609 7.129 1 94.69 98 HIS B C 1
ATOM 2187 O O . HIS B 1 98 ? -2.143 27.531 6.254 1 94.69 98 HIS B O 1
ATOM 2193 N N . TRP B 1 99 ? -4.242 27.188 6.945 1 93.12 99 TRP B N 1
ATOM 2194 C CA . TRP B 1 99 ? -4.664 26.672 5.648 1 93.12 99 TRP B CA 1
ATOM 2195 C C . TRP B 1 99 ? -4.598 27.75 4.578 1 93.12 99 TRP B C 1
ATOM 2197 O O . TRP B 1 99 ? -4.961 28.906 4.832 1 93.12 99 TRP B O 1
ATOM 2207 N N . GLY B 1 100 ? -4.145 27.312 3.434 1 91.38 100 GLY B N 1
ATOM 2208 C CA . GLY B 1 100 ? -4.16 28.219 2.295 1 91.38 100 GLY B CA 1
ATOM 2209 C C . GLY B 1 100 ? -3.074 29.281 2.363 1 91.38 100 GLY B C 1
ATOM 2210 O O . GLY B 1 100 ? -3.137 30.297 1.657 1 91.38 100 GLY B O 1
ATOM 2211 N N . ARG B 1 101 ? -2.137 29.109 3.229 1 91.88 101 ARG B N 1
ATOM 2212 C CA . ARG B 1 101 ? -1.09 30.109 3.412 1 91.88 101 ARG B CA 1
ATOM 2213 C C . ARG B 1 101 ? 0.243 29.609 2.857 1 91.88 101 ARG B C 1
ATOM 2215 O O . ARG B 1 101 ? 1.29 30.203 3.121 1 91.88 101 ARG B O 1
ATOM 2222 N N . GLY B 1 102 ? 0.193 28.469 2.229 1 93.75 102 GLY B N 1
ATOM 2223 C CA . GLY B 1 102 ? 1.381 27.969 1.56 1 93.75 102 GLY B CA 1
ATOM 2224 C C . GLY B 1 102 ? 2.305 27.203 2.486 1 93.75 102 GLY B C 1
ATOM 2225 O O . GLY B 1 102 ? 3.436 26.875 2.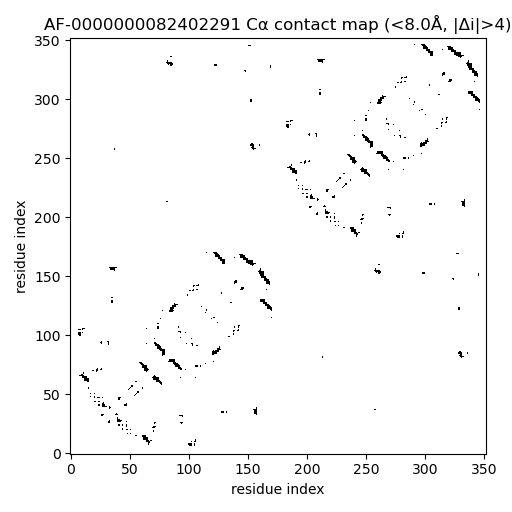115 1 93.75 102 GLY B O 1
ATOM 2226 N N . VAL B 1 103 ? 1.864 26.891 3.66 1 95.56 103 VAL B N 1
ATOM 2227 C CA . VAL B 1 103 ? 2.693 26.234 4.66 1 95.56 103 VAL B CA 1
ATOM 2228 C C . VAL B 1 103 ? 2.92 24.781 4.258 1 95.56 103 VAL B C 1
ATOM 2230 O O . VAL B 1 103 ? 4.055 24.297 4.258 1 95.56 103 VAL B O 1
ATOM 2233 N N . VAL B 1 104 ? 1.896 24.141 3.803 1 95.44 104 VAL B N 1
ATOM 2234 C CA . VAL B 1 104 ? 1.97 22.719 3.484 1 95.44 104 VAL B CA 1
ATOM 2235 C C . VAL B 1 104 ? 2.84 22.516 2.248 1 95.44 104 VAL B C 1
ATOM 2237 O O . VAL B 1 104 ? 3.787 21.719 2.273 1 95.44 104 VAL B O 1
ATOM 2240 N N . PRO B 1 105 ? 2.652 23.297 1.152 1 96.12 105 PRO B N 1
ATOM 2241 C CA . PRO B 1 105 ? 3.537 23.109 0.001 1 96.12 105 PRO B CA 1
ATOM 2242 C C . PRO B 1 105 ? 5.008 23.328 0.345 1 96.12 105 PRO B C 1
ATOM 2244 O O . PRO B 1 105 ? 5.875 22.594 -0.122 1 96.12 105 PRO B O 1
ATOM 2247 N N . ALA B 1 106 ? 5.266 24.281 1.131 1 95.81 106 ALA B N 1
ATOM 2248 C CA . ALA B 1 106 ? 6.637 24.562 1.542 1 95.81 106 ALA B CA 1
ATOM 2249 C C . ALA B 1 106 ? 7.211 23.406 2.361 1 95.81 106 ALA B C 1
ATOM 2251 O O . ALA B 1 106 ? 8.352 23 2.143 1 95.81 106 ALA B O 1
ATOM 2252 N N . ALA B 1 107 ? 6.449 22.891 3.27 1 97 107 ALA B N 1
ATOM 2253 C CA . ALA B 1 107 ? 6.879 21.781 4.113 1 97 107 ALA B CA 1
ATOM 2254 C C . ALA B 1 107 ? 7.141 20.531 3.275 1 97 107 ALA B C 1
ATOM 2256 O O . ALA B 1 107 ? 8.133 19.828 3.482 1 97 107 ALA B O 1
ATOM 2257 N N . VAL B 1 108 ? 6.258 20.281 2.324 1 96.94 108 VAL B N 1
ATOM 2258 C CA . VAL B 1 108 ? 6.383 19.094 1.474 1 96.94 108 VAL B CA 1
ATOM 2259 C C . VAL B 1 108 ? 7.641 19.219 0.614 1 96.94 108 VAL B C 1
ATOM 2261 O O . VAL B 1 108 ? 8.383 18.234 0.463 1 96.94 108 VAL B O 1
ATOM 2264 N N . ARG B 1 109 ? 7.953 20.359 0.109 1 95.25 109 ARG B N 1
ATOM 2265 C CA . ARG B 1 109 ? 9.164 20.547 -0.686 1 95.25 109 ARG B CA 1
ATOM 2266 C C . ARG B 1 109 ? 10.414 20.297 0.149 1 95.25 109 ARG B C 1
ATOM 2268 O O . ARG B 1 109 ? 11.328 19.609 -0.291 1 95.25 109 ARG B O 1
ATOM 2275 N N . MET B 1 110 ? 10.414 20.875 1.283 1 95.75 110 MET B N 1
ATOM 2276 C CA . MET B 1 110 ? 11.555 20.703 2.172 1 95.75 110 MET B CA 1
ATOM 2277 C C . MET B 1 110 ? 11.742 19.234 2.541 1 95.75 110 MET B C 1
ATOM 2279 O O . MET B 1 110 ? 12.867 18.734 2.564 1 95.75 110 MET B O 1
ATOM 2283 N N . THR B 1 111 ? 10.617 18.609 2.826 1 96.88 111 THR B N 1
ATOM 2284 C CA . THR B 1 111 ? 10.641 17.203 3.201 1 96.88 111 THR B CA 1
ATOM 2285 C C . THR B 1 111 ? 11.156 16.344 2.051 1 96.88 111 THR B C 1
ATOM 2287 O O . THR B 1 111 ? 11.992 15.453 2.258 1 96.88 111 THR B O 1
ATOM 2290 N N . THR B 1 112 ? 10.656 16.594 0.88 1 95.12 112 THR B N 1
ATOM 2291 C CA . THR B 1 112 ? 11.062 15.836 -0.295 1 95.12 112 THR B CA 1
ATOM 2292 C C . THR B 1 112 ? 12.578 15.891 -0.482 1 95.12 112 THR B C 1
ATOM 2294 O O . THR B 1 112 ? 13.219 14.867 -0.688 1 95.12 112 THR B O 1
ATOM 2297 N N . ARG B 1 113 ? 13.156 17.031 -0.273 1 92.12 113 ARG B N 1
ATOM 2298 C CA . ARG B 1 113 ? 14.602 17.188 -0.397 1 92.12 113 ARG B CA 1
ATOM 2299 C C . ARG B 1 113 ? 15.328 16.453 0.721 1 92.12 113 ARG B C 1
ATOM 2301 O O . ARG B 1 113 ? 16.281 15.711 0.467 1 92.12 113 ARG B O 1
ATOM 2308 N N . ALA B 1 114 ? 14.883 16.609 1.893 1 94.56 114 ALA B N 1
ATOM 2309 C CA . ALA B 1 114 ? 15.539 16.047 3.068 1 94.56 114 ALA B CA 1
ATOM 2310 C C . ALA B 1 114 ? 15.461 14.516 3.07 1 94.56 114 ALA B C 1
ATOM 2312 O O . ALA B 1 114 ? 16.453 13.844 3.369 1 94.56 114 ALA B O 1
ATOM 2313 N N . VAL B 1 115 ? 14.297 14.008 2.711 1 94.94 115 VAL B N 1
ATOM 2314 C CA . VAL B 1 115 ? 14.055 12.586 2.877 1 94.94 115 VAL B CA 1
ATOM 2315 C C . VAL B 1 115 ? 14.852 11.797 1.835 1 94.94 115 VAL B C 1
ATOM 2317 O O . VAL B 1 115 ? 15.367 10.719 2.125 1 94.94 115 VAL B O 1
ATOM 2320 N N . PHE B 1 116 ? 14.977 12.289 0.617 1 93.06 116 PHE B N 1
ATOM 2321 C CA . PHE B 1 116 ? 15.75 11.602 -0.405 1 93.06 116 PHE B CA 1
ATOM 2322 C C . PHE B 1 116 ? 17.234 11.578 -0.039 1 93.06 116 PHE B C 1
ATOM 2324 O O . PHE B 1 116 ? 17.953 10.648 -0.411 1 93.06 116 PHE B O 1
ATOM 2331 N N . ALA B 1 117 ? 17.672 12.578 0.743 1 92.56 117 ALA B N 1
ATOM 2332 C CA . ALA B 1 117 ? 19.047 12.617 1.211 1 92.56 117 ALA B CA 1
ATOM 2333 C C . ALA B 1 117 ? 19.266 11.672 2.391 1 92.56 117 ALA B C 1
ATOM 2335 O O . ALA B 1 117 ? 20.266 10.969 2.457 1 92.56 117 ALA B O 1
ATOM 2336 N N . GLU B 1 118 ? 18.297 11.57 3.268 1 94.31 118 GLU B N 1
ATOM 2337 C CA . GLU B 1 118 ? 18.422 10.828 4.516 1 94.31 118 GLU B CA 1
ATOM 2338 C C . GLU B 1 118 ? 18.094 9.352 4.312 1 94.31 118 GLU B C 1
ATOM 2340 O O . GLU B 1 118 ? 18.594 8.492 5.043 1 94.31 118 GLU B O 1
ATOM 2345 N N . LEU B 1 119 ? 17.219 9.133 3.355 1 93.06 119 LEU B N 1
ATOM 2346 C CA . LEU B 1 119 ? 16.797 7.77 3.049 1 93.06 119 LEU B CA 1
ATOM 2347 C C . LEU B 1 119 ? 17.094 7.418 1.598 1 93.06 119 LEU B C 1
ATOM 2349 O O . LEU B 1 119 ? 16.203 7.406 0.754 1 93.06 119 LEU B O 1
ATOM 2353 N N . PRO B 1 120 ? 18.281 7 1.331 1 91.25 120 PRO B N 1
ATOM 2354 C CA . PRO B 1 120 ? 18.734 6.848 -0.051 1 91.25 120 PRO B CA 1
ATOM 2355 C C . PRO B 1 120 ? 18.047 5.688 -0.773 1 91.25 120 PRO B C 1
ATOM 2357 O O . PRO B 1 120 ? 18.078 5.617 -2.004 1 91.25 120 PRO B O 1
ATOM 2360 N N . GLN B 1 121 ? 17.406 4.797 -0.048 1 92.06 121 GLN B N 1
ATOM 2361 C CA . GLN B 1 121 ? 16.734 3.666 -0.682 1 92.06 121 GLN B CA 1
ATOM 2362 C C . GLN B 1 121 ? 15.43 4.098 -1.348 1 92.06 121 GLN B C 1
ATOM 2364 O O . GLN B 1 121 ? 14.859 3.357 -2.152 1 92.06 121 GLN B O 1
ATOM 2369 N N . LEU B 1 122 ? 14.977 5.258 -1.003 1 94.69 122 LEU B N 1
ATOM 2370 C CA . LEU B 1 122 ? 13.711 5.715 -1.55 1 94.69 122 LEU B CA 1
ATOM 2371 C C . LEU B 1 122 ? 13.883 6.23 -2.975 1 94.69 122 LEU B C 1
ATOM 2373 O O . LEU B 1 122 ? 14.781 7.035 -3.242 1 94.69 122 LEU B O 1
ATOM 2377 N N . GLU B 1 123 ? 13.031 5.734 -3.779 1 94.62 123 GLU B N 1
ATOM 2378 C CA . GLU B 1 123 ? 13.008 6.164 -5.172 1 94.62 123 GLU B CA 1
ATOM 2379 C C . GLU B 1 123 ? 11.805 7.055 -5.453 1 94.62 123 GLU B C 1
ATOM 2381 O O . GLU B 1 123 ? 11.773 7.773 -6.457 1 94.62 123 GLU B O 1
ATOM 2386 N N . ARG B 1 124 ? 10.906 6.945 -4.559 1 93.94 124 ARG B N 1
ATOM 2387 C CA . ARG B 1 124 ? 9.609 7.539 -4.844 1 93.94 124 ARG B CA 1
ATOM 2388 C C . ARG B 1 124 ? 8.875 7.898 -3.553 1 93.94 124 ARG B C 1
ATOM 2390 O O . ARG B 1 124 ? 8.977 7.18 -2.555 1 93.94 124 ARG B O 1
ATOM 2397 N N . LEU B 1 125 ? 8.195 9.062 -3.561 1 96.38 125 LEU B N 1
ATOM 2398 C CA . LEU B 1 125 ? 7.293 9.461 -2.49 1 96.38 125 LEU B CA 1
ATOM 2399 C C . LEU B 1 125 ? 5.852 9.516 -2.988 1 96.38 125 LEU B C 1
ATOM 2401 O O . LEU B 1 125 ? 5.574 10.094 -4.039 1 96.38 125 LEU B O 1
ATOM 2405 N N . ASP B 1 126 ? 4.996 8.875 -2.234 1 96.31 126 ASP B N 1
ATOM 2406 C CA . ASP B 1 126 ? 3.574 8.883 -2.553 1 96.31 126 ASP B CA 1
ATOM 2407 C C . ASP B 1 126 ? 2.777 9.648 -1.5 1 96.31 126 ASP B C 1
ATOM 2409 O O . ASP B 1 126 ? 3.186 9.727 -0.339 1 96.31 126 ASP B O 1
ATOM 2413 N N . ALA B 1 127 ? 1.729 10.211 -1.933 1 96.81 127 ALA B N 1
ATOM 2414 C CA . ALA B 1 127 ? 0.723 10.812 -1.062 1 96.81 127 ALA B CA 1
ATOM 2415 C C . ALA B 1 127 ? -0.687 10.453 -1.524 1 96.81 127 ALA B C 1
ATOM 2417 O O . ALA B 1 127 ? -0.988 10.516 -2.719 1 96.81 127 ALA B O 1
ATOM 2418 N N . LEU B 1 128 ? -1.477 10.039 -0.632 1 96.69 128 LEU B N 1
ATOM 2419 C CA . LEU B 1 128 ? -2.875 9.727 -0.911 1 96.69 128 LEU B CA 1
ATOM 2420 C C . LEU B 1 128 ? -3.797 10.781 -0.308 1 96.69 128 LEU B C 1
ATOM 2422 O O . LEU B 1 128 ? -3.697 11.094 0.881 1 96.69 128 LEU B O 1
ATOM 2426 N N . VAL B 1 129 ? -4.676 11.312 -1.123 1 96.69 129 VAL B N 1
ATOM 2427 C CA . VAL B 1 129 ? -5.582 12.383 -0.714 1 96.69 129 VAL B CA 1
ATOM 2428 C C . VAL B 1 129 ? -7.016 12.016 -1.092 1 96.69 129 VAL B C 1
ATOM 2430 O O . VAL B 1 129 ? -7.277 11.578 -2.215 1 96.69 129 VAL B O 1
ATOM 2433 N N . ALA B 1 130 ? -7.895 12.258 -0.13 1 96 130 ALA B N 1
ATOM 2434 C CA . ALA B 1 130 ? -9.305 12.055 -0.467 1 96 130 ALA B CA 1
ATOM 2435 C C . ALA B 1 130 ? -9.727 12.953 -1.625 1 96 130 ALA B C 1
ATOM 2437 O O . ALA B 1 130 ? -9.328 14.117 -1.692 1 96 130 ALA B O 1
ATOM 2438 N N . VAL B 1 131 ? -10.57 12.445 -2.436 1 94.38 131 VAL B N 1
ATOM 2439 C CA . VAL B 1 131 ? -11.008 13.172 -3.625 1 94.38 131 VAL B CA 1
ATOM 2440 C C . VAL B 1 131 ? -11.672 14.484 -3.217 1 94.38 131 VAL B C 1
ATOM 2442 O O . VAL B 1 131 ? -11.547 15.492 -3.918 1 94.38 131 VAL B O 1
ATOM 2445 N N . GLU B 1 132 ? -12.273 14.531 -2.043 1 93.69 132 GLU B N 1
ATOM 2446 C CA . GLU B 1 132 ? -12.992 15.703 -1.555 1 93.69 132 GLU B CA 1
ATOM 2447 C C . GLU B 1 132 ? -12.023 16.766 -1.035 1 93.69 132 GLU B C 1
ATOM 2449 O O . GLU B 1 132 ? -12.398 17.922 -0.879 1 93.69 132 GLU B O 1
ATOM 2454 N N . ASN B 1 133 ? -10.828 16.391 -0.735 1 93.19 133 ASN B N 1
ATOM 2455 C CA . ASN B 1 133 ? -9.867 17.297 -0.123 1 93.19 133 ASN B CA 1
ATOM 2456 C C . ASN B 1 133 ? -9.078 18.062 -1.176 1 93.19 133 ASN B C 1
ATOM 2458 O O . ASN B 1 133 ? -7.871 17.859 -1.337 1 93.19 133 ASN B O 1
ATOM 2462 N N . ARG B 1 134 ? -9.648 19.016 -1.717 1 93.12 134 ARG B N 1
ATOM 2463 C CA . ARG B 1 134 ? -9.086 19.781 -2.828 1 93.12 134 ARG B CA 1
ATOM 2464 C C . ARG B 1 134 ? -7.891 20.609 -2.371 1 93.12 134 ARG B C 1
ATOM 2466 O O . ARG B 1 134 ? -6.945 20.828 -3.135 1 93.12 134 ARG B O 1
ATOM 2473 N N . GLY B 1 135 ? -7.98 21.094 -1.148 1 92.69 135 GLY B N 1
ATOM 2474 C CA . GLY B 1 135 ? -6.871 21.859 -0.612 1 92.69 135 GLY B CA 1
ATOM 2475 C C . GLY B 1 135 ? -5.566 21.094 -0.586 1 92.69 135 GLY B C 1
ATOM 2476 O O . GLY B 1 135 ? -4.527 21.594 -1.012 1 92.69 135 GLY B O 1
ATOM 2477 N N . ALA B 1 136 ? -5.602 19.891 -0.087 1 94.62 136 ALA B N 1
ATOM 2478 C CA . ALA B 1 136 ? -4.41 19.047 -0.049 1 94.62 136 ALA B CA 1
ATOM 2479 C C . ALA B 1 136 ? -3.912 18.734 -1.457 1 94.62 136 ALA B C 1
ATOM 2481 O O . ALA B 1 136 ? -2.705 18.703 -1.703 1 94.62 136 ALA B O 1
ATOM 2482 N N . GLN B 1 137 ? -4.812 18.484 -2.373 1 95.5 137 GLN B N 1
ATOM 2483 C CA . GLN B 1 137 ? -4.445 18.219 -3.758 1 95.5 137 GLN B CA 1
ATOM 2484 C C . GLN B 1 137 ? -3.652 19.375 -4.359 1 95.5 137 GLN B C 1
ATOM 2486 O O . GLN B 1 137 ? -2.576 19.156 -4.922 1 95.5 137 GLN B O 1
ATOM 2491 N N . ARG B 1 138 ? -4.156 20.531 -4.16 1 94.88 138 ARG B N 1
ATOM 2492 C CA . ARG B 1 138 ? -3.482 21.719 -4.672 1 94.88 138 ARG B CA 1
ATOM 2493 C C . ARG B 1 138 ? -2.107 21.891 -4.035 1 94.88 138 ARG B C 1
ATOM 2495 O O . ARG B 1 138 ? -1.15 22.281 -4.707 1 94.88 138 ARG B O 1
ATOM 2502 N N . SER B 1 139 ? -2.045 21.625 -2.799 1 95.5 139 SER B N 1
ATOM 2503 C CA . SER B 1 139 ? -0.784 21.766 -2.076 1 95.5 139 SER B CA 1
ATOM 2504 C C . SER B 1 139 ? 0.281 20.828 -2.645 1 95.5 139 SER B C 1
ATOM 2506 O O . SER B 1 139 ? 1.436 21.234 -2.812 1 95.5 139 SER B O 1
ATOM 2508 N N . LEU B 1 140 ? -0.097 19.625 -2.951 1 95.75 140 LEU B N 1
ATOM 2509 C CA . LEU B 1 140 ? 0.845 18.641 -3.49 1 95.75 140 LEU B CA 1
ATOM 2510 C C . LEU B 1 140 ? 1.296 19.047 -4.891 1 95.75 140 LEU B C 1
ATOM 2512 O O . LEU B 1 140 ? 2.475 18.906 -5.23 1 95.75 140 LEU B O 1
ATOM 2516 N N . GLU B 1 141 ? 0.367 19.516 -5.641 1 94.69 141 GLU B N 1
ATOM 2517 C CA . GLU B 1 141 ? 0.716 19.984 -6.977 1 94.69 141 GLU B CA 1
ATOM 2518 C C . GLU B 1 141 ? 1.705 21.141 -6.91 1 94.69 141 GLU B C 1
ATOM 2520 O O . GLU B 1 141 ? 2.695 21.172 -7.645 1 94.69 141 GLU B O 1
ATOM 2525 N N . LYS B 1 142 ? 1.453 22.047 -6.008 1 94.06 142 LYS B N 1
ATOM 2526 C CA . LYS B 1 142 ? 2.342 23.188 -5.816 1 94.06 142 LYS B CA 1
ATOM 2527 C C . LYS B 1 142 ? 3.715 22.75 -5.324 1 94.06 142 LYS B C 1
ATOM 2529 O O . LYS B 1 142 ? 4.723 23.406 -5.602 1 94.06 142 LYS B O 1
ATOM 2534 N N . ALA B 1 143 ? 3.73 21.641 -4.66 1 94.56 143 ALA B N 1
ATOM 2535 C CA . ALA B 1 143 ? 4.98 21.125 -4.102 1 94.56 143 ALA B CA 1
ATOM 2536 C C . ALA B 1 143 ? 5.758 20.328 -5.133 1 94.56 143 ALA B C 1
ATOM 2538 O O . ALA B 1 143 ? 6.867 19.844 -4.859 1 94.56 143 ALA B O 1
ATOM 2539 N N . GLY B 1 144 ? 5.172 20.031 -6.305 1 93.62 144 GLY B N 1
ATOM 2540 C CA . GLY B 1 144 ? 5.879 19.359 -7.379 1 93.62 144 GLY B CA 1
ATOM 2541 C C . GLY B 1 144 ? 5.492 17.906 -7.531 1 93.62 144 GLY B C 1
ATOM 2542 O O . GLY B 1 144 ? 6.105 17.172 -8.312 1 93.62 144 GLY B O 1
ATOM 2543 N N . PHE B 1 145 ? 4.5 17.516 -6.805 1 95.5 145 PHE B N 1
ATOM 2544 C CA . PHE B 1 145 ? 4.004 16.156 -6.973 1 95.5 145 PHE B CA 1
ATOM 2545 C C . PHE B 1 145 ? 3.121 16.047 -8.211 1 95.5 145 PHE B C 1
ATOM 2547 O O . PHE B 1 145 ? 2.393 16.984 -8.539 1 95.5 145 PHE B O 1
ATOM 2554 N N . ARG B 1 146 ? 3.18 14.906 -8.773 1 92.75 146 ARG B N 1
ATOM 2555 C CA . ARG B 1 146 ? 2.354 14.633 -9.945 1 92.75 146 ARG B CA 1
ATOM 2556 C C . ARG B 1 146 ? 1.114 13.828 -9.57 1 92.75 146 ARG B C 1
ATOM 2558 O O . ARG B 1 146 ? 1.191 12.898 -8.766 1 92.75 146 ARG B O 1
ATOM 2565 N N . ARG B 1 147 ? 0.022 14.289 -10.164 1 89.94 147 ARG B N 1
ATOM 2566 C CA . ARG B 1 147 ? -1.19 13.492 -10 1 89.94 147 ARG B CA 1
ATOM 2567 C C . ARG B 1 147 ? -1.095 12.18 -10.773 1 89.94 147 ARG B C 1
ATOM 2569 O O . ARG B 1 147 ? -0.807 12.18 -11.969 1 89.94 147 ARG B O 1
ATOM 2576 N N . ASP B 1 148 ? -1.319 11.125 -10.102 1 79.62 148 ASP B N 1
ATOM 2577 C CA . ASP B 1 148 ? -1.118 9.812 -10.711 1 79.62 148 ASP B CA 1
ATOM 2578 C C . ASP B 1 148 ? -2.453 9.164 -11.07 1 79.62 148 ASP B C 1
ATOM 2580 O O . ASP B 1 148 ? -2.781 9.023 -12.25 1 79.62 148 ASP B O 1
ATOM 2584 N N . VAL B 1 149 ? -3.193 8.727 -10.078 1 81.94 149 VAL B N 1
ATOM 2585 C CA . VAL B 1 149 ? -4.379 7.945 -10.422 1 81.94 149 VAL B CA 1
ATOM 2586 C C . VAL B 1 149 ? -5.434 8.109 -9.328 1 81.94 149 VAL B C 1
ATOM 2588 O O . VAL B 1 149 ? -5.109 8.398 -8.18 1 81.94 149 VAL B O 1
ATOM 2591 N N . LEU B 1 150 ? -6.629 8.047 -9.812 1 88.06 150 LEU B N 1
ATOM 2592 C CA . LEU B 1 150 ? -7.762 7.934 -8.898 1 88.06 150 LEU B CA 1
ATOM 2593 C C . LEU B 1 150 ? -8.023 6.48 -8.531 1 88.06 150 LEU B C 1
ATOM 2595 O O . LEU B 1 150 ? -8.094 5.613 -9.406 1 88.06 150 LEU B O 1
ATOM 2599 N N . HIS B 1 151 ? -8.039 6.238 -7.273 1 90.81 151 HIS B N 1
ATOM 2600 C CA . HIS B 1 151 ? -8.406 4.93 -6.746 1 90.81 151 HIS B CA 1
ATOM 2601 C C . HIS B 1 151 ? -9.797 4.957 -6.121 1 90.81 151 HIS B C 1
ATOM 2603 O O . HIS B 1 151 ? -10.031 5.695 -5.16 1 90.81 151 HIS B O 1
ATOM 2609 N N . SER B 1 152 ? -10.625 4.09 -6.66 1 91.12 152 SER B N 1
ATOM 2610 C CA . SER B 1 152 ? -11.961 4.016 -6.066 1 91.12 152 SER B CA 1
ATOM 2611 C C . SER B 1 152 ? -11.953 3.156 -4.805 1 91.12 152 SER B C 1
ATOM 2613 O O . SER B 1 152 ? -11.25 2.148 -4.738 1 91.12 152 SER B O 1
ATOM 2615 N N . ARG B 1 153 ? -12.773 3.635 -3.752 1 92.56 153 ARG B N 1
ATOM 2616 C CA . ARG B 1 153 ? -12.984 2.896 -2.512 1 92.56 153 ARG B CA 1
ATOM 2617 C C . ARG B 1 153 ? -11.664 2.373 -1.955 1 92.56 153 ARG B C 1
ATOM 2619 O O . ARG B 1 153 ? -11.539 1.184 -1.658 1 92.56 153 ARG B O 1
ATOM 2626 N N . PHE B 1 154 ? -10.758 3.219 -1.664 1 93.38 154 PHE B N 1
ATOM 2627 C CA . PHE B 1 154 ? -9.359 2.85 -1.497 1 93.38 154 PHE B CA 1
ATOM 2628 C C . PHE B 1 154 ? -8.961 2.902 -0.028 1 93.38 154 PHE B C 1
ATOM 2630 O O . PHE B 1 154 ? -8.172 2.076 0.435 1 93.38 154 PHE B O 1
ATOM 2637 N N . ARG B 1 155 ? -9.516 3.83 0.714 1 95.62 155 ARG B N 1
ATOM 2638 C CA . ARG B 1 155 ? -9.133 3.965 2.113 1 95.62 155 ARG B CA 1
ATOM 2639 C C . ARG B 1 155 ? -10.336 4.305 2.986 1 95.62 155 ARG B C 1
ATOM 2641 O O . ARG B 1 155 ? -11.305 4.898 2.508 1 95.62 155 ARG B O 1
ATOM 2648 N N . ILE B 1 156 ? -10.172 3.922 4.25 1 94.12 156 ILE B N 1
ATOM 2649 C CA . ILE B 1 156 ? -11.148 4.316 5.258 1 94.12 156 ILE B CA 1
ATOM 2650 C C . ILE B 1 156 ? -10.633 5.523 6.035 1 94.12 156 ILE B C 1
ATOM 2652 O O . ILE B 1 156 ? -9.617 5.438 6.73 1 94.12 156 ILE B O 1
ATOM 2656 N N . LEU B 1 157 ? -11.203 6.605 5.891 1 93.31 157 LEU B N 1
ATOM 2657 C CA . LEU B 1 157 ? -10.922 7.832 6.625 1 93.31 157 LEU B CA 1
ATOM 2658 C C . LEU B 1 157 ? -12.156 8.297 7.398 1 93.31 157 LEU B C 1
ATOM 2660 O O . LEU B 1 157 ? -13.234 8.461 6.816 1 93.31 157 LEU B O 1
ATOM 2664 N N . ASP B 1 158 ? -11.953 8.461 8.703 1 91.25 158 ASP B N 1
ATOM 2665 C CA . ASP B 1 158 ? -13.055 8.875 9.57 1 91.25 158 ASP B CA 1
ATOM 2666 C C . ASP B 1 158 ? -14.25 7.938 9.43 1 91.25 158 ASP B C 1
ATOM 2668 O O . ASP B 1 158 ? -15.383 8.391 9.242 1 91.25 158 ASP B O 1
ATOM 2672 N N . GLY B 1 159 ? -13.961 6.699 9.266 1 89.06 159 GLY B N 1
ATOM 2673 C CA . GLY B 1 159 ? -14.961 5.645 9.289 1 89.06 159 GLY B CA 1
ATOM 2674 C C . GLY B 1 159 ? -15.625 5.414 7.949 1 89.06 159 GLY B C 1
ATOM 2675 O O . GLY B 1 159 ? -16.484 4.551 7.82 1 89.06 159 GLY B O 1
ATOM 2676 N N . GLU B 1 160 ? -15.211 6.16 6.926 1 91.81 160 GLU B N 1
ATOM 2677 C CA . GLU B 1 160 ? -15.844 6.051 5.613 1 91.81 160 GLU B CA 1
ATOM 2678 C C . GLU B 1 160 ? -14.844 5.574 4.559 1 91.81 160 GLU B C 1
ATOM 2680 O O . GLU B 1 160 ? -13.703 6.023 4.531 1 91.81 160 GLU B O 1
ATOM 2685 N N . VAL B 1 161 ? -15.352 4.652 3.715 1 93.81 161 VAL B N 1
ATOM 2686 C CA . VAL B 1 161 ? -14.555 4.262 2.557 1 93.81 161 VAL B CA 1
ATOM 2687 C C . VAL B 1 161 ? -14.57 5.379 1.517 1 93.81 161 VAL B C 1
ATOM 2689 O O . VAL B 1 161 ? -15.641 5.832 1.1 1 93.81 161 VAL B O 1
ATOM 2692 N N . ARG B 1 162 ? -13.406 5.805 1.107 1 94.19 162 ARG B N 1
ATOM 2693 C CA . ARG B 1 162 ? -13.336 6.977 0.242 1 94.19 162 ARG B CA 1
ATOM 2694 C C . ARG B 1 162 ? -12.492 6.691 -0.996 1 94.19 162 ARG B C 1
ATOM 2696 O O . ARG B 1 162 ? -11.602 5.84 -0.964 1 94.19 162 ARG B O 1
ATOM 2703 N N . ASP B 1 163 ? -12.859 7.379 -2.043 1 94.75 163 ASP B N 1
ATOM 2704 C CA . ASP B 1 163 ? -12 7.445 -3.221 1 94.75 163 ASP B CA 1
ATOM 2705 C C . ASP B 1 163 ? -10.781 8.328 -2.959 1 94.75 163 ASP B C 1
ATOM 2707 O O . ASP B 1 163 ? -10.891 9.375 -2.316 1 94.75 163 ASP B O 1
ATOM 2711 N N . MET B 1 164 ? -9.641 7.852 -3.439 1 95.5 164 MET B N 1
ATOM 2712 C CA . MET B 1 164 ? -8.398 8.562 -3.168 1 95.5 164 MET B CA 1
ATOM 2713 C C . MET B 1 164 ? -7.688 8.938 -4.469 1 95.5 164 MET B C 1
ATOM 2715 O O . MET B 1 164 ? -7.723 8.18 -5.438 1 95.5 164 MET B O 1
ATOM 2719 N N . VAL B 1 165 ? -7.105 10.039 -4.457 1 95.69 165 VAL B N 1
ATOM 2720 C CA . VAL B 1 165 ? -6.184 10.422 -5.52 1 95.69 165 VAL B CA 1
ATOM 2721 C C . VAL B 1 165 ? -4.746 10.227 -5.051 1 95.69 165 VAL B C 1
ATOM 2723 O O . VAL B 1 165 ? -4.371 10.672 -3.963 1 95.69 165 VAL B O 1
ATOM 2726 N N . ARG B 1 166 ? -4.012 9.57 -5.859 1 95 166 ARG B N 1
ATOM 2727 C CA . ARG B 1 166 ? -2.604 9.375 -5.527 1 95 166 ARG B CA 1
ATOM 2728 C C . ARG B 1 166 ? -1.729 10.406 -6.234 1 95 166 ARG B C 1
ATOM 2730 O O . ARG B 1 166 ? -1.911 10.672 -7.426 1 95 166 ARG B O 1
ATOM 2737 N N . TYR B 1 167 ? -0.843 11.023 -5.484 1 95.69 167 TYR B N 1
ATOM 2738 C CA . TYR B 1 167 ? 0.227 11.883 -5.988 1 95.69 167 TYR B CA 1
ATOM 2739 C C . TYR B 1 167 ? 1.592 11.25 -5.742 1 95.69 167 TYR B C 1
ATOM 2741 O O . TYR B 1 167 ? 1.774 10.508 -4.773 1 95.69 167 TYR B O 1
ATOM 2749 N N . CYS B 1 168 ? 2.486 11.539 -6.664 1 94.62 168 CYS B N 1
ATOM 2750 C CA . CYS B 1 168 ? 3.807 10.953 -6.469 1 94.62 168 CYS B CA 1
ATOM 2751 C C . CYS B 1 168 ? 4.906 11.938 -6.863 1 94.62 168 CYS B C 1
ATOM 2753 O O . CYS B 1 168 ? 4.66 12.867 -7.629 1 94.62 168 CYS B O 1
ATOM 2755 N N . PHE B 1 169 ? 6.012 11.805 -6.27 1 94.69 169 PHE B N 1
ATOM 2756 C CA . PHE B 1 169 ? 7.273 12.461 -6.594 1 94.69 169 PHE B CA 1
ATOM 2757 C C . PHE B 1 169 ? 8.391 11.43 -6.758 1 94.69 169 PHE B C 1
ATOM 2759 O O . PHE B 1 169 ? 8.773 10.773 -5.793 1 94.69 169 PHE B O 1
ATOM 2766 N N . VAL B 1 170 ? 8.828 11.188 -7.984 1 93 170 VAL B N 1
ATOM 2767 C CA . VAL B 1 170 ? 9.852 10.188 -8.266 1 93 170 VAL B CA 1
ATOM 2768 C C . VAL B 1 170 ? 11.227 10.859 -8.312 1 93 170 VAL B C 1
ATOM 2770 O O . VAL B 1 170 ? 11.383 11.906 -8.945 1 93 170 VAL B O 1
ATOM 2773 N N . ARG B 1 171 ? 12.117 10.242 -7.594 1 87.31 171 ARG B N 1
ATOM 2774 C CA . ARG B 1 171 ? 13.469 10.773 -7.52 1 87.31 171 ARG B CA 1
ATOM 2775 C C . ARG B 1 171 ? 14.078 10.922 -8.906 1 87.31 171 ARG B C 1
ATOM 2777 O O . ARG B 1 171 ? 13.992 10.008 -9.734 1 87.31 171 ARG B O 1
ATOM 2784 N N . THR B 1 172 ? 13.922 12.062 -9.586 1 66.06 172 THR B N 1
ATOM 2785 C CA . THR B 1 172 ? 14.531 12.336 -10.883 1 66.06 172 THR B CA 1
ATOM 2786 C C . THR B 1 172 ? 16 11.945 -10.891 1 66.06 172 THR B C 1
ATOM 2788 O O . THR B 1 172 ? 16.672 12.047 -9.859 1 66.06 172 THR B O 1
ATOM 2791 N N . ALA B 1 173 ? 16.641 11.047 -11.844 1 48.91 173 ALA B N 1
ATOM 2792 C CA . ALA B 1 173 ? 18.078 11.102 -12.133 1 48.91 173 ALA B CA 1
ATOM 2793 C C . ALA B 1 173 ? 18.594 12.531 -12.031 1 48.91 173 ALA B C 1
ATOM 2795 O O . ALA B 1 173 ? 18.141 13.422 -12.75 1 48.91 173 ALA B O 1
ATOM 2796 N N . SER B 1 174 ? 18.688 13.242 -11.062 1 34.03 174 SER B N 1
ATOM 2797 C CA . SER B 1 174 ? 19.641 14.336 -11.227 1 34.03 174 SER B CA 1
ATOM 2798 C C . SER B 1 174 ? 20.828 13.914 -12.086 1 34.03 174 SER B C 1
ATOM 2800 O O . SER B 1 174 ? 21.344 12.805 -11.938 1 34.03 174 SER B O 1
ATOM 2802 N N . LYS B 1 175 ? 20.938 14.242 -13.445 1 28.95 175 LYS B N 1
ATOM 2803 C CA . LYS B 1 175 ? 22.281 14.578 -13.891 1 28.95 175 LYS B CA 1
ATOM 2804 C C . LYS B 1 175 ? 23.062 15.281 -12.781 1 28.95 175 LYS B C 1
ATOM 2806 O O . LYS B 1 175 ? 22.766 16.422 -12.438 1 28.95 175 LYS B O 1
ATOM 2811 N N . LEU B 1 176 ? 23.094 14.695 -11.508 1 20.34 176 LEU B N 1
ATOM 2812 C CA . LEU B 1 176 ? 24.359 15.203 -11 1 20.34 176 LEU B CA 1
ATOM 2813 C C . LEU B 1 176 ? 25.453 15.078 -12.047 1 20.34 176 LEU B C 1
ATOM 2815 O O . LEU B 1 176 ? 25.547 14.055 -12.727 1 20.34 176 LEU B O 1
#

Organism: Colocasia esculenta (NCBI:txid4460)

Foldseek 3Di:
DPPDPPPAADKDKDADDLVLLVLALLQLQDQVFQQWPPDHRDNDSVVSSVCCVPPRVPAPFKIFIDHVRHGFWIKGWHADDDVRNQEIEIDITGHPVCQPVLSLLVVLLVCVVVCCVVRVSHFKYKYKTFPPCVSVVVSCVSNPWDWDDWDAQDDAGPNDRTIIIMTMDGDPPPPD/DPPDPPPAADKDKDADDLVLLVLALLQLQDQVFQQWPPDHRDNDSVVSSVCCVPPRVPAPFKIFIDHVRHGFWIKGWHADDDVRNQEIEIDITGHPVCQPVLSLLVVLLVCVVVCCVVRVSHFKYKYKTFPPCVSVVVSCVSNPWDWDDWDAQDDAGPNDRTIIIMTMDGNPPPPD

Radius of gyration: 23.13 Å; Cα contacts (8 Å, |Δi|>4): 685; chains: 2; bounding box: 53×78×66 Å

Solvent-accessible surface area (backbone atoms only — not comparable to full-atom values): 19144 Å² total; per-residue (Å²): 130,80,75,68,76,75,74,73,60,76,66,48,76,41,72,75,54,82,85,45,49,72,53,47,45,64,32,47,48,30,57,81,57,22,45,81,29,84,54,73,62,36,87,42,69,66,55,44,47,48,44,42,62,70,46,46,65,71,38,92,39,48,30,26,35,17,53,90,83,40,53,49,32,40,37,35,45,48,65,40,61,81,40,32,36,30,23,25,41,49,48,73,50,55,21,73,92,52,61,93,56,48,49,62,23,53,51,49,39,54,44,56,56,50,46,50,68,75,37,70,66,41,40,26,38,34,32,77,38,51,68,84,43,54,68,61,54,51,31,40,47,71,40,64,33,40,82,71,43,79,37,76,47,44,32,36,35,74,87,35,74,31,41,28,34,33,29,36,42,64,64,65,81,64,86,116,129,80,75,69,76,74,74,75,60,75,65,47,76,41,72,75,54,83,84,44,48,71,52,46,46,64,31,48,48,30,56,83,54,24,47,80,28,88,53,73,60,37,90,46,70,67,54,44,48,47,43,41,63,70,48,47,66,70,40,93,39,48,30,26,34,16,54,91,83,40,54,48,32,40,38,34,44,48,66,41,61,82,39,31,36,30,22,26,40,48,47,72,50,56,23,74,90,51,61,93,57,49,50,64,23,52,50,49,39,53,44,56,57,48,45,50,69,75,37,68,66,40,41,25,39,33,34,78,38,51,68,84,43,55,68,60,54,53,31,40,48,73,38,64,31,40,82,70,43,78,36,74,48,44,32,37,33,75,87,35,75,31,41,27,34,33,30,36,40,64,64,67,82,65,86,114

Sequence (352 aa):
MEEEPNPPPSISLRRFELSDVDDMMEWVSDARVSRFMTWETIHSREEALDYLVTTIFPHPWYRAICLGGKPVGFISVRPGAGADRCRGEVSCGVARRHWGRGVVPAAVRMTTRAVFAELPQLERLDALVAVENRGAQRSLEKAGFRRDVLHSRFRILDGEVRDMVRYCFVRTASKLMEEEPNPPPSISLRRFELSDVDDMMEWVSDARVSRFMTWETIHSREEALDYLVTTIFPHPWYRAICLGGKPVGFISVRPGAGADRCRGEVSCGVARRHWGRGVVPAAVRMTTRAVFAELPQLERLDALVAVENRGAQRSLEKAGFRRDVLHSRFRILDGEVRDMVRYCFVRTASKL